Protein AF-A0A7S0VQQ5-F1 (afdb_monomer)

Nearest PDB structures (foldseek):
  8i9v-assembly1_CC  TM=1.540E-01  e=9.168E+00  Thermochaetoides thermophila DSM 1495

Structure (mmCIF, N/CA/C/O backbone):
data_AF-A0A7S0VQQ5-F1
#
_entry.id   AF-A0A7S0VQQ5-F1
#
loop_
_atom_site.group_PDB
_atom_site.id
_atom_site.type_symbol
_atom_site.label_atom_id
_atom_site.label_alt_id
_atom_site.label_comp_id
_atom_site.label_asym_id
_atom_site.label_entity_id
_atom_site.label_seq_id
_atom_site.pdbx_PDB_ins_code
_atom_site.Cartn_x
_atom_site.Cartn_y
_atom_site.Cartn_z
_atom_site.occupancy
_atom_site.B_iso_or_equiv
_atom_site.auth_seq_id
_atom_site.auth_comp_id
_atom_site.auth_asym_id
_atom_site.auth_atom_id
_atom_site.pdbx_PDB_model_num
ATOM 1 N N . GLY A 1 1 ? -37.722 24.244 -8.956 1.00 42.66 1 GLY A N 1
ATOM 2 C CA . GLY A 1 1 ? -36.891 24.612 -10.116 1.00 42.66 1 GLY A CA 1
ATOM 3 C C . GLY A 1 1 ? -36.151 23.380 -10.572 1.00 42.66 1 GLY A C 1
ATOM 4 O O . GLY A 1 1 ? -35.426 22.810 -9.771 1.00 42.66 1 GLY A O 1
ATOM 5 N N . GLY A 1 2 ? -36.428 22.913 -11.789 1.00 42.50 2 GLY A N 1
ATOM 6 C CA . GLY A 1 2 ? -35.832 21.703 -12.352 1.00 42.50 2 GLY A CA 1
ATOM 7 C C . GLY A 1 2 ? -34.390 21.930 -12.800 1.00 42.50 2 GLY A C 1
ATOM 8 O O . GLY A 1 2 ? -34.096 22.919 -13.465 1.00 42.50 2 GLY A O 1
ATOM 9 N N . GLY A 1 3 ? -33.510 20.997 -12.448 1.00 44.66 3 GLY A N 1
ATOM 10 C CA . GLY A 1 3 ? -32.131 20.935 -12.921 1.00 44.66 3 GLY A CA 1
ATOM 11 C C . GLY A 1 3 ? -31.865 19.554 -13.500 1.00 44.66 3 GLY A C 1
ATOM 12 O O . GLY A 1 3 ? -31.480 18.640 -12.782 1.00 44.66 3 GLY A O 1
ATOM 13 N N . ALA A 1 4 ? -32.126 19.398 -14.797 1.00 45.91 4 ALA A N 1
ATOM 14 C CA . ALA A 1 4 ? -31.812 18.195 -15.554 1.00 45.91 4 ALA A CA 1
ATOM 15 C C . ALA A 1 4 ? -30.303 18.145 -15.847 1.00 45.91 4 ALA A C 1
ATOM 17 O O . ALA A 1 4 ? -29.822 18.832 -16.749 1.00 45.91 4 ALA A O 1
ATOM 18 N N . SER A 1 5 ? -29.546 17.331 -15.110 1.00 54.72 5 SER A N 1
ATOM 19 C CA . SER A 1 5 ? -28.155 17.013 -15.440 1.00 54.72 5 SER A CA 1
ATOM 20 C C . SER A 1 5 ? -28.110 15.796 -16.367 1.00 54.72 5 SER A C 1
ATOM 22 O O . SER A 1 5 ? -28.333 14.650 -15.984 1.00 54.72 5 SER A O 1
ATOM 24 N N . LYS A 1 6 ? -27.852 16.083 -17.644 1.00 54.81 6 LYS A N 1
ATOM 25 C CA . LYS A 1 6 ? -27.628 15.108 -18.713 1.00 54.81 6 LYS A CA 1
ATOM 26 C C . LYS A 1 6 ? -26.303 14.378 -18.476 1.00 54.81 6 LYS A C 1
ATOM 28 O O . LYS A 1 6 ? -25.240 14.991 -18.520 1.00 54.81 6 LYS A O 1
ATOM 33 N N . SER A 1 7 ? -26.362 13.068 -18.283 1.00 54.84 7 SER A N 1
ATOM 34 C CA . SER A 1 7 ? -25.216 12.161 -18.319 1.00 54.84 7 SER A CA 1
ATOM 35 C C . SER A 1 7 ? -24.886 11.776 -19.773 1.00 54.84 7 SER A C 1
ATOM 37 O O . SER A 1 7 ? -25.778 11.355 -20.512 1.00 54.84 7 SER A O 1
ATOM 39 N N . PRO A 1 8 ? -23.626 11.890 -20.234 1.00 61.97 8 PRO A N 1
ATOM 40 C CA . PRO A 1 8 ? -23.236 11.344 -21.528 1.00 61.97 8 PRO A CA 1
ATOM 41 C C . PRO A 1 8 ? -22.865 9.859 -21.395 1.00 61.97 8 PRO A C 1
ATOM 43 O O . PRO A 1 8 ? -21.797 9.506 -20.891 1.00 61.97 8 PRO A O 1
ATOM 46 N N . LEU A 1 9 ? -23.741 8.981 -21.899 1.00 48.22 9 LEU A N 1
ATOM 47 C CA . LEU A 1 9 ? -23.413 7.588 -22.216 1.00 48.22 9 LEU A CA 1
ATOM 48 C C . LEU A 1 9 ? -22.272 7.554 -23.251 1.00 48.22 9 LEU A C 1
ATOM 50 O O . LEU A 1 9 ? -22.480 7.831 -24.435 1.00 48.22 9 LEU A O 1
ATOM 54 N N . LYS A 1 10 ? -21.066 7.161 -22.827 1.00 61.00 10 LYS A N 1
ATOM 55 C CA . LYS A 1 10 ? -19.994 6.753 -23.743 1.00 61.00 10 LYS A CA 1
ATOM 56 C C . LYS A 1 10 ? -20.343 5.386 -24.333 1.00 61.00 10 LYS A C 1
ATOM 58 O O . LYS A 1 10 ? -20.280 4.361 -23.658 1.00 61.00 10 LYS A O 1
ATOM 63 N N . LYS A 1 11 ? -20.720 5.394 -25.611 1.00 57.97 11 LYS A N 1
ATOM 64 C CA . LYS A 1 11 ? -20.918 4.208 -26.447 1.00 57.97 11 LYS A CA 1
ATOM 65 C C . LYS A 1 11 ? -19.612 3.407 -26.524 1.00 57.97 11 LYS A C 1
ATOM 67 O O . LYS A 1 11 ? -18.603 3.907 -27.016 1.00 57.97 11 LYS A O 1
ATOM 72 N N . ARG A 1 12 ? -19.653 2.160 -26.048 1.00 50.22 12 ARG A N 1
ATOM 73 C CA . ARG A 1 12 ? -18.673 1.108 -26.350 1.00 50.22 12 ARG A CA 1
ATOM 74 C C . ARG A 1 12 ? -18.723 0.827 -27.854 1.00 50.22 12 ARG A C 1
ATOM 76 O O . ARG A 1 12 ? -19.733 0.333 -28.345 1.00 50.22 12 ARG A O 1
ATOM 83 N N . ALA A 1 13 ? -17.649 1.143 -28.569 1.00 58.78 13 ALA A N 1
ATOM 84 C CA . ALA A 1 13 ? -17.416 0.633 -29.912 1.00 58.78 13 ALA A CA 1
ATOM 85 C C . ALA A 1 13 ? -16.691 -0.713 -29.786 1.00 58.78 13 ALA A C 1
ATOM 87 O O . ALA A 1 13 ? -15.514 -0.771 -29.437 1.00 58.78 13 ALA A O 1
ATOM 88 N N . THR A 1 14 ? -17.422 -1.795 -30.030 1.00 48.97 14 THR A N 1
ATOM 89 C CA . THR A 1 14 ? -16.884 -3.128 -30.294 1.00 48.97 14 THR A CA 1
ATOM 90 C C . THR A 1 14 ? -16.212 -3.103 -31.666 1.00 48.97 14 THR A C 1
ATOM 92 O O . THR A 1 14 ? -16.873 -3.098 -32.704 1.00 48.97 14 THR A O 1
ATOM 95 N N . LYS A 1 15 ? -14.877 -3.018 -31.685 1.00 53.25 15 LYS A N 1
ATOM 96 C CA . LYS A 1 15 ? -14.099 -3.123 -32.920 1.00 53.25 15 LYS A CA 1
ATOM 97 C C . LYS A 1 15 ? -13.935 -4.601 -33.264 1.00 53.25 15 LYS A C 1
ATOM 99 O O . LYS A 1 15 ? -13.208 -5.322 -32.592 1.00 53.25 15 LYS A O 1
ATOM 104 N N . LYS A 1 16 ? -14.686 -4.983 -34.297 1.00 53.59 16 LYS A N 1
ATOM 105 C CA . LYS A 1 16 ? -14.572 -6.173 -35.140 1.00 53.59 16 LYS A CA 1
ATOM 106 C C . LYS A 1 16 ? -13.153 -6.744 -35.190 1.00 53.59 16 LYS A C 1
ATOM 108 O O . LYS A 1 16 ? -12.210 -6.057 -35.581 1.00 53.59 16 LYS A O 1
ATOM 113 N N . GLU A 1 17 ? -13.080 -8.019 -34.838 1.00 52.50 17 GLU A N 1
ATOM 114 C CA . GLU A 1 17 ? -12.080 -8.961 -35.310 1.00 52.50 17 GLU A CA 1
ATOM 115 C C . GLU A 1 17 ? -12.187 -9.054 -36.837 1.00 52.50 17 GLU A C 1
ATOM 117 O O . GLU A 1 17 ? -13.167 -9.578 -37.361 1.00 52.50 17 GLU A O 1
ATOM 122 N N . ASP A 1 18 ? -11.186 -8.535 -37.543 1.00 50.31 18 ASP A N 1
ATOM 123 C CA . ASP A 1 18 ? -10.896 -8.937 -38.916 1.00 50.31 18 ASP A CA 1
ATOM 124 C C . ASP A 1 18 ? -9.605 -9.754 -38.875 1.00 50.31 18 ASP A C 1
ATOM 126 O O . ASP A 1 18 ? -8.482 -9.248 -38.828 1.00 50.31 18 ASP A O 1
ATOM 130 N N . LYS A 1 19 ? -9.826 -11.065 -38.829 1.00 51.88 19 LYS A N 1
ATOM 131 C CA . LYS A 1 19 ? -8.872 -12.135 -39.079 1.00 51.88 19 LYS A CA 1
ATOM 132 C C . LYS A 1 19 ? -8.398 -12.015 -40.532 1.00 51.88 19 LYS A C 1
ATOM 134 O O . LYS A 1 19 ? -9.032 -12.550 -41.435 1.00 51.88 19 LYS A O 1
ATOM 139 N N . LYS A 1 20 ? -7.298 -11.292 -40.762 1.00 46.59 20 LYS A N 1
ATOM 140 C CA . LYS A 1 20 ? -6.545 -11.352 -42.020 1.00 46.59 20 LYS A CA 1
ATOM 141 C C . LYS A 1 20 ? -5.333 -12.253 -41.812 1.00 46.59 20 LYS A C 1
ATOM 143 O O . LYS A 1 20 ? -4.298 -11.836 -41.304 1.00 46.59 20 LYS A O 1
ATOM 148 N N . GLU A 1 21 ? -5.522 -13.514 -42.182 1.00 52.84 21 GLU A N 1
ATOM 149 C CA . GLU A 1 21 ? -4.447 -14.426 -42.549 1.00 52.84 21 GLU A CA 1
ATOM 150 C C . GLU A 1 21 ? -3.679 -13.785 -43.714 1.00 52.84 21 GLU A C 1
ATOM 152 O O . GLU A 1 21 ? -4.209 -13.634 -44.813 1.00 52.84 21 GLU A O 1
ATOM 157 N N . GLU A 1 22 ? -2.446 -13.350 -43.466 1.00 48.41 22 GLU A N 1
ATOM 158 C CA . GLU A 1 22 ? -1.525 -12.927 -44.516 1.00 48.41 22 GLU A CA 1
ATOM 159 C C . GLU A 1 22 ? -0.187 -13.634 -44.302 1.00 48.41 22 GLU A C 1
ATOM 161 O O . GLU A 1 22 ? 0.612 -13.281 -43.442 1.00 48.41 22 GLU A O 1
ATOM 166 N N . ALA A 1 23 ? -0.043 -14.710 -45.076 1.00 44.19 23 ALA A N 1
ATOM 167 C CA . ALA A 1 23 ? 1.184 -15.196 -45.687 1.00 44.19 23 ALA A CA 1
ATOM 168 C C . ALA A 1 23 ? 2.455 -15.161 -44.822 1.00 44.19 23 ALA A C 1
ATOM 170 O O . ALA A 1 23 ? 3.212 -14.192 -44.808 1.00 44.19 23 ALA A O 1
ATOM 171 N N . ALA A 1 24 ? 2.777 -16.321 -44.249 1.00 45.84 24 ALA A N 1
ATOM 172 C CA . ALA A 1 24 ? 4.158 -16.721 -44.022 1.00 45.84 24 ALA A CA 1
ATOM 173 C C . ALA A 1 24 ? 4.881 -16.823 -45.382 1.00 45.84 24 ALA A C 1
ATOM 175 O O . ALA A 1 24 ? 4.985 -17.896 -45.974 1.00 45.84 24 ALA A O 1
ATOM 176 N N . SER A 1 25 ? 5.344 -15.688 -45.910 1.00 49.34 25 SER A N 1
ATOM 177 C CA . SER A 1 25 ? 6.369 -15.672 -46.947 1.00 49.34 25 SER A CA 1
ATOM 178 C C . SER A 1 25 ? 7.675 -16.124 -46.306 1.00 49.34 25 SER A C 1
ATOM 180 O O . SER A 1 25 ? 8.131 -15.519 -45.333 1.00 49.34 25 SER A O 1
ATOM 182 N N . ALA A 1 26 ? 8.251 -17.195 -46.843 1.00 53.53 26 ALA A N 1
ATOM 183 C CA . ALA A 1 26 ? 9.578 -17.682 -46.502 1.00 53.53 26 ALA A CA 1
ATOM 184 C C . ALA A 1 26 ? 10.583 -16.518 -46.367 1.00 53.53 26 ALA A C 1
ATOM 186 O O . ALA A 1 26 ? 10.535 -15.591 -47.183 1.00 53.53 26 ALA A O 1
ATOM 187 N N . PRO A 1 27 ? 11.489 -16.534 -45.370 1.00 53.78 27 PRO A N 1
ATOM 188 C CA . PRO A 1 27 ? 12.543 -15.539 -45.286 1.00 53.78 27 PRO A CA 1
ATOM 189 C C . PRO A 1 27 ? 13.440 -15.714 -46.511 1.00 53.78 27 PRO A C 1
ATOM 191 O O . PRO A 1 27 ? 14.255 -16.632 -46.569 1.00 53.78 27 PRO A O 1
ATOM 194 N N . ALA A 1 28 ? 13.271 -14.843 -47.508 1.00 57.88 28 ALA A N 1
ATOM 195 C CA . ALA A 1 28 ? 14.294 -14.632 -48.515 1.00 57.88 28 ALA A CA 1
ATOM 196 C C . ALA A 1 28 ? 15.603 -14.380 -47.759 1.00 57.88 28 ALA A C 1
ATOM 198 O O . ALA A 1 28 ? 15.632 -13.562 -46.833 1.00 57.88 28 ALA A O 1
ATOM 199 N N . GLU A 1 29 ? 16.648 -15.139 -48.085 1.00 59.53 29 GLU A N 1
AT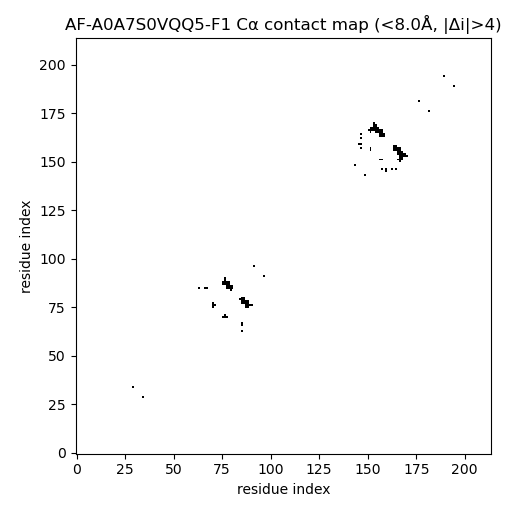OM 200 C CA . GLU A 1 29 ? 17.967 -15.015 -47.477 1.00 59.53 29 GLU A CA 1
ATOM 201 C C . GLU A 1 29 ? 18.556 -13.640 -47.817 1.00 59.53 29 GLU A C 1
ATOM 203 O O . GLU A 1 29 ? 19.334 -13.482 -48.751 1.00 59.53 29 GLU A O 1
ATOM 208 N N . LEU A 1 30 ? 18.138 -12.620 -47.065 1.00 61.91 30 LEU A N 1
ATOM 209 C CA . LEU A 1 30 ? 18.713 -11.286 -47.124 1.00 61.91 30 LEU A CA 1
ATOM 210 C C . LEU A 1 30 ? 20.200 -11.411 -46.809 1.00 61.91 30 LEU A C 1
ATOM 212 O O . LEU A 1 30 ? 20.596 -12.104 -45.855 1.00 61.91 30 LEU A O 1
ATOM 216 N N . SER A 1 31 ? 20.995 -10.732 -47.630 1.00 76.06 31 SER A N 1
ATOM 217 C CA . SER A 1 31 ? 22.446 -10.692 -47.527 1.00 76.06 31 SER A CA 1
ATOM 218 C C . SER A 1 31 ? 22.857 -10.353 -46.084 1.00 76.06 31 SER A C 1
ATOM 220 O O . SER A 1 31 ? 22.187 -9.549 -45.421 1.00 76.06 31 SER A O 1
ATOM 222 N N . PRO A 1 32 ? 23.945 -10.940 -45.547 1.00 82.44 32 PRO A N 1
ATOM 223 C CA . PRO A 1 32 ? 24.424 -10.626 -44.199 1.00 82.44 32 PRO A CA 1
ATOM 224 C C . PRO A 1 32 ? 24.634 -9.116 -43.971 1.00 82.44 32 PRO A C 1
ATOM 226 O O . PRO A 1 32 ? 24.451 -8.633 -42.853 1.00 82.44 32 PRO A O 1
ATOM 229 N N . GLU A 1 33 ? 24.918 -8.348 -45.026 1.00 80.75 33 GLU A N 1
ATOM 230 C CA . GLU A 1 33 ? 25.039 -6.887 -44.961 1.00 80.75 33 GLU A CA 1
ATOM 231 C C . GLU A 1 33 ? 23.692 -6.173 -44.752 1.00 80.75 33 GLU A C 1
ATOM 233 O O . GLU A 1 33 ? 23.605 -5.184 -44.018 1.00 80.75 33 GLU A O 1
ATOM 238 N N . GLU A 1 34 ? 22.613 -6.687 -45.341 1.00 84.38 34 GLU A N 1
ATOM 239 C CA . GLU A 1 34 ? 21.260 -6.145 -45.177 1.00 84.38 34 GLU A CA 1
ATOM 240 C C . GLU A 1 34 ? 20.714 -6.439 -43.778 1.00 84.38 34 GLU A C 1
ATOM 242 O O . GLU A 1 34 ? 20.081 -5.576 -43.168 1.00 84.38 34 GLU A O 1
ATOM 247 N N . LYS A 1 35 ? 21.042 -7.612 -43.217 1.00 84.06 35 LYS A N 1
ATOM 248 C CA . LYS A 1 35 ? 20.724 -7.970 -41.824 1.00 84.06 35 LYS A CA 1
ATOM 249 C C . LYS A 1 35 ? 21.403 -7.028 -40.825 1.00 84.06 35 LYS A C 1
ATOM 251 O O . LYS A 1 35 ? 20.772 -6.597 -39.860 1.00 84.06 35 LYS A O 1
ATOM 256 N N . LEU A 1 36 ? 22.657 -6.650 -41.080 1.00 86.31 36 LEU A N 1
ATOM 257 C CA . LEU A 1 36 ? 23.396 -5.685 -40.257 1.00 86.31 36 LEU A CA 1
ATOM 258 C C . LEU A 1 36 ? 22.781 -4.280 -40.319 1.00 86.31 36 LEU A C 1
ATOM 260 O O . LEU A 1 36 ? 22.595 -3.638 -39.284 1.00 86.31 36 LEU A O 1
ATOM 264 N N . ARG A 1 37 ? 22.398 -3.815 -41.514 1.00 87.62 37 ARG A N 1
ATOM 265 C CA . ARG A 1 37 ? 21.713 -2.522 -41.677 1.00 87.62 37 ARG A CA 1
ATOM 266 C C . ARG A 1 37 ? 20.327 -2.513 -41.032 1.00 87.62 37 ARG A C 1
ATOM 268 O O . ARG A 1 37 ? 19.968 -1.525 -40.394 1.00 87.62 37 ARG A O 1
ATOM 275 N N . ALA A 1 38 ? 19.573 -3.605 -41.147 1.00 87.44 38 ALA A N 1
ATOM 276 C CA . ALA A 1 38 ? 18.273 -3.750 -40.500 1.00 87.44 38 ALA A CA 1
ATOM 277 C C . ALA A 1 38 ? 18.390 -3.726 -38.967 1.00 87.4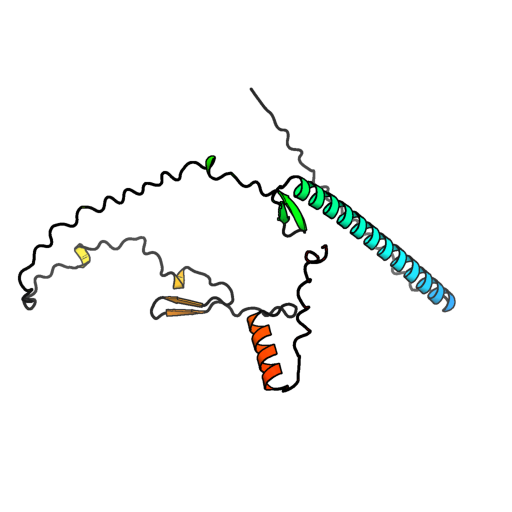4 38 ALA A C 1
ATOM 279 O O . ALA A 1 38 ? 17.603 -3.045 -38.314 1.00 87.44 38 ALA A O 1
ATOM 280 N N . LEU A 1 39 ? 19.406 -4.383 -38.393 1.00 87.44 39 LEU A N 1
ATOM 281 C CA . LEU A 1 39 ? 19.672 -4.348 -36.950 1.00 87.44 39 LEU A CA 1
ATOM 282 C C . LEU A 1 39 ? 20.043 -2.950 -36.448 1.00 87.44 39 LEU A C 1
ATOM 284 O O . LEU A 1 39 ? 19.546 -2.521 -35.407 1.00 87.44 39 LEU A O 1
ATOM 288 N N . LEU A 1 40 ? 20.892 -2.226 -37.181 1.00 89.25 40 LEU A N 1
ATOM 289 C CA . LEU A 1 40 ? 21.260 -0.856 -36.816 1.00 89.25 40 LEU A CA 1
ATOM 290 C C . LEU A 1 40 ? 20.052 0.083 -36.861 1.00 89.25 40 LEU A C 1
ATOM 292 O O . LEU A 1 40 ? 19.857 0.871 -35.937 1.00 89.25 40 LEU A O 1
ATOM 296 N N . LYS A 1 41 ? 19.210 -0.042 -37.891 1.00 93.69 41 LYS A N 1
ATOM 297 C CA . LYS A 1 41 ? 17.984 0.751 -38.010 1.00 93.69 41 LYS A CA 1
ATOM 298 C C . LYS A 1 41 ? 16.977 0.416 -36.906 1.00 93.69 41 LYS A C 1
ATO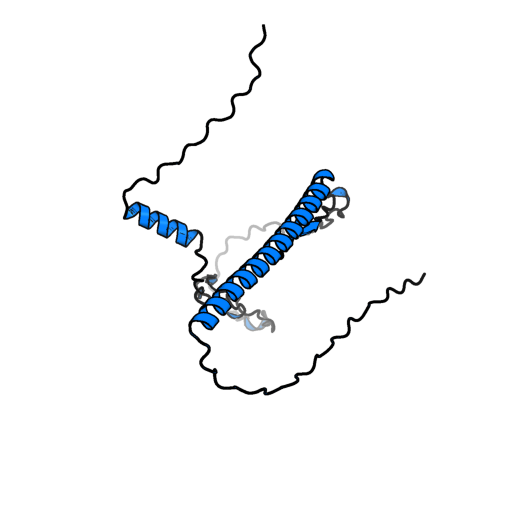M 300 O O . LYS A 1 41 ? 16.449 1.325 -36.280 1.00 93.69 41 LYS A O 1
ATOM 305 N N . ALA A 1 42 ? 16.784 -0.868 -36.602 1.00 93.12 42 ALA A N 1
ATOM 306 C CA . ALA A 1 42 ? 15.908 -1.302 -35.516 1.00 93.12 42 ALA A CA 1
ATOM 307 C C . ALA A 1 42 ? 16.367 -0.764 -34.150 1.00 93.12 42 ALA A C 1
ATOM 309 O O . ALA A 1 42 ? 15.540 -0.291 -33.375 1.00 93.12 42 ALA A O 1
ATOM 31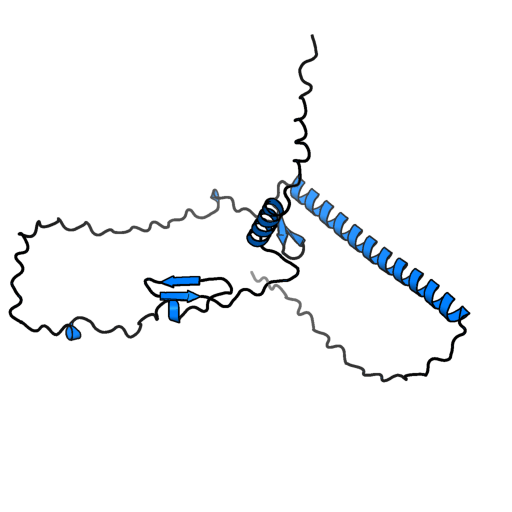0 N N . LYS A 1 43 ? 17.681 -0.757 -33.876 1.00 95.31 43 LYS A N 1
ATOM 311 C CA . LYS A 1 43 ? 18.223 -0.155 -32.648 1.00 95.31 43 LYS A CA 1
ATOM 312 C C . LYS A 1 43 ? 17.982 1.351 -32.569 1.00 95.31 43 LYS A C 1
ATOM 314 O O . LYS A 1 43 ? 17.614 1.843 -31.507 1.00 95.31 43 LYS A O 1
ATOM 319 N N . GLN A 1 44 ? 18.163 2.074 -33.675 1.00 95.88 44 GLN A N 1
ATOM 320 C CA . GLN A 1 44 ? 17.893 3.515 -33.721 1.00 95.88 44 GLN A CA 1
ATOM 321 C C . GLN A 1 44 ? 16.406 3.828 -33.514 1.00 95.88 44 GLN A C 1
ATOM 323 O O . GLN A 1 44 ? 16.069 4.745 -32.764 1.00 95.88 44 GLN A O 1
ATOM 328 N N . ASP A 1 45 ? 15.514 3.052 -34.131 1.00 93.81 45 ASP A N 1
ATOM 329 C CA . ASP A 1 45 ? 14.067 3.224 -33.983 1.00 93.81 45 ASP A CA 1
ATOM 330 C C . ASP A 1 45 ? 13.599 2.892 -32.553 1.00 93.81 45 ASP A C 1
ATOM 332 O O . ASP A 1 45 ? 12.759 3.602 -31.990 1.00 93.81 45 ASP A O 1
ATOM 336 N N . GLU A 1 46 ? 14.177 1.863 -31.924 1.00 92.19 46 GLU A N 1
ATOM 337 C CA . GLU A 1 46 ? 13.902 1.516 -30.528 1.00 92.19 46 GLU A CA 1
ATOM 338 C C . GLU A 1 46 ? 14.372 2.615 -29.565 1.00 92.19 46 GLU A C 1
ATOM 340 O O . GLU A 1 46 ? 13.613 3.037 -28.688 1.00 92.19 46 GLU A O 1
ATOM 345 N N . GLU A 1 47 ? 15.584 3.140 -29.750 1.00 93.69 47 GLU A N 1
ATOM 346 C CA . GLU A 1 47 ? 16.108 4.240 -28.938 1.00 93.69 47 GLU A CA 1
ATOM 347 C C . GLU A 1 47 ? 15.256 5.507 -29.099 1.00 93.69 47 GLU A C 1
ATOM 349 O O . GLU A 1 47 ? 14.888 6.150 -28.110 1.00 93.69 47 GLU A O 1
ATOM 354 N N . ALA A 1 48 ? 14.842 5.828 -30.329 1.00 94.00 48 ALA A N 1
ATOM 355 C CA . ALA A 1 48 ? 13.938 6.940 -30.598 1.00 94.00 48 ALA A CA 1
ATOM 356 C C . ALA A 1 48 ? 12.568 6.750 -29.919 1.00 94.00 48 ALA A C 1
ATOM 358 O O . ALA A 1 48 ? 12.000 7.712 -29.389 1.00 94.00 48 ALA A O 1
ATOM 359 N N . ALA A 1 49 ? 12.039 5.524 -29.882 1.00 92.94 49 ALA A N 1
ATOM 360 C CA . ALA A 1 49 ? 10.795 5.209 -29.183 1.00 92.94 49 ALA A CA 1
ATOM 361 C C . ALA A 1 49 ? 10.941 5.328 -27.655 1.00 92.94 49 ALA A C 1
ATOM 363 O O . ALA A 1 49 ? 10.071 5.904 -26.994 1.00 92.94 49 ALA A O 1
ATOM 364 N N . GLN A 1 50 ? 12.049 4.852 -27.082 1.00 93.06 50 GLN A N 1
ATOM 365 C CA . GLN A 1 50 ? 12.337 5.008 -25.653 1.00 93.06 50 GLN A CA 1
ATOM 366 C C . GLN A 1 50 ? 12.516 6.483 -25.270 1.00 93.06 50 GLN A C 1
ATOM 368 O O . GLN A 1 50 ? 11.992 6.927 -24.245 1.00 93.06 50 GLN A O 1
ATOM 373 N N . ALA A 1 51 ? 13.188 7.273 -26.110 1.00 94.81 51 ALA A N 1
ATOM 374 C CA . ALA A 1 51 ? 13.356 8.707 -25.899 1.00 94.81 51 ALA A CA 1
ATOM 375 C C . ALA A 1 51 ? 12.012 9.456 -25.892 1.00 94.81 51 ALA A C 1
ATOM 377 O O . ALA A 1 51 ? 11.829 10.372 -25.087 1.00 94.81 51 ALA A O 1
ATOM 378 N N . ARG A 1 52 ? 11.046 9.057 -26.735 1.00 92.44 52 ARG A N 1
ATOM 379 C CA . ARG A 1 52 ? 9.681 9.619 -26.718 1.00 92.44 52 ARG A CA 1
ATOM 380 C C . ARG A 1 52 ? 8.961 9.314 -25.405 1.00 92.44 52 ARG A C 1
ATOM 382 O O . ARG A 1 52 ? 8.501 10.248 -24.755 1.00 92.44 52 ARG A O 1
ATOM 389 N N . LYS A 1 53 ? 8.985 8.055 -24.951 1.00 95.00 53 LYS A N 1
ATOM 390 C CA . LYS A 1 53 ? 8.385 7.652 -23.665 1.00 95.00 53 LYS A CA 1
ATOM 391 C C . LYS A 1 53 ? 8.982 8.410 -22.475 1.00 95.00 53 LYS A C 1
ATOM 393 O O . LYS A 1 53 ? 8.256 8.850 -21.591 1.00 95.00 53 LYS A O 1
ATOM 398 N N . ARG A 1 54 ? 10.306 8.615 -22.459 1.00 94.56 54 ARG A N 1
ATOM 399 C CA . ARG A 1 54 ? 10.977 9.389 -21.396 1.00 94.56 54 ARG A CA 1
ATOM 400 C C . ARG A 1 54 ? 10.547 10.854 -21.386 1.00 94.56 54 ARG A C 1
ATOM 402 O O . ARG A 1 54 ? 10.323 11.405 -20.314 1.00 94.56 54 ARG A O 1
ATOM 409 N N . LYS A 1 55 ? 10.414 11.480 -22.559 1.00 95.31 55 LYS A N 1
ATOM 410 C CA . LYS A 1 55 ? 9.943 12.871 -22.669 1.00 95.31 55 LYS A CA 1
ATOM 411 C C . LYS A 1 55 ? 8.491 13.022 -22.218 1.00 95.31 55 LYS A C 1
ATOM 413 O O . LYS A 1 55 ? 8.175 13.998 -21.545 1.00 95.31 55 LYS A O 1
ATOM 418 N N . GLU A 1 56 ? 7.630 12.064 -22.553 1.00 93.06 56 GLU A N 1
ATOM 419 C CA . GLU A 1 56 ? 6.238 12.031 -22.086 1.00 93.06 56 GLU A CA 1
ATOM 420 C C . GLU A 1 56 ? 6.175 11.930 -20.558 1.00 93.06 56 GLU A C 1
ATOM 422 O O . GLU A 1 56 ? 5.566 12.789 -19.921 1.00 93.06 56 GLU A O 1
ATOM 427 N N . TYR A 1 57 ? 6.915 10.984 -19.969 1.00 92.38 57 TYR A N 1
ATOM 428 C CA . TYR A 1 57 ? 7.002 10.820 -18.516 1.00 92.38 57 TYR A CA 1
ATOM 429 C C . TYR A 1 57 ? 7.529 12.081 -17.815 1.00 92.38 57 TYR A C 1
ATOM 431 O O . TYR A 1 57 ? 6.940 12.556 -16.849 1.00 92.38 57 TYR A O 1
ATOM 439 N N . GLN A 1 58 ? 8.603 12.688 -18.331 1.00 94.06 58 GLN A N 1
ATOM 440 C CA . GLN A 1 58 ? 9.116 13.954 -17.795 1.00 94.06 58 GLN A CA 1
ATOM 441 C C . GLN A 1 58 ? 8.070 15.075 -17.874 1.00 94.06 58 GLN A C 1
ATOM 443 O O . GLN A 1 58 ? 7.926 15.854 -16.933 1.00 94.06 58 GLN A O 1
ATOM 448 N N . GLY A 1 59 ? 7.309 15.148 -18.968 1.00 93.38 59 GLY A N 1
ATOM 449 C CA . GLY A 1 59 ? 6.226 16.117 -19.121 1.00 93.38 59 GLY A CA 1
ATOM 450 C C . GLY A 1 59 ? 5.099 15.923 -18.103 1.00 93.38 59 GLY A C 1
ATOM 451 O O . GLY A 1 59 ? 4.564 16.906 -17.588 1.00 93.38 59 GLY A O 1
ATOM 452 N N . GLU A 1 60 ? 4.747 14.679 -17.790 1.00 90.06 60 GLU A N 1
ATOM 453 C CA . GLU A 1 60 ? 3.755 14.340 -16.763 1.00 90.06 60 GLU A CA 1
ATOM 454 C C . GLU A 1 60 ? 4.249 14.683 -15.357 1.00 90.06 60 GLU A C 1
ATOM 456 O O . GLU A 1 60 ? 3.530 15.347 -14.608 1.00 90.06 60 GLU A O 1
ATOM 461 N N . VAL A 1 61 ? 5.501 14.349 -15.034 1.00 91.25 61 VAL A N 1
ATOM 462 C CA . VAL A 1 61 ? 6.126 14.688 -13.746 1.00 91.25 61 VAL A CA 1
ATOM 463 C C . VAL A 1 61 ? 6.140 16.200 -13.521 1.00 91.25 61 VAL A C 1
ATOM 465 O O . VAL A 1 61 ? 5.744 16.666 -12.456 1.00 91.25 61 VAL A O 1
ATOM 468 N N . VAL A 1 62 ? 6.499 16.993 -14.535 1.00 95.50 62 VAL A N 1
ATOM 469 C CA . VAL A 1 62 ? 6.500 18.462 -14.427 1.00 95.50 62 VAL A CA 1
ATOM 470 C C . VAL A 1 62 ? 5.086 19.020 -14.218 1.00 95.50 62 VAL A C 1
ATOM 472 O O . VAL A 1 62 ? 4.908 19.997 -13.488 1.00 95.50 62 VAL A O 1
ATOM 475 N N . LYS A 1 63 ? 4.059 18.431 -14.845 1.00 92.06 63 LYS A N 1
ATOM 476 C CA . LYS A 1 63 ? 2.657 18.831 -14.615 1.00 92.06 63 LYS A CA 1
ATOM 477 C C . LYS A 1 63 ? 2.220 18.509 -13.186 1.00 92.06 63 LYS A C 1
ATOM 479 O O . LYS A 1 63 ? 1.630 19.370 -12.536 1.00 92.06 63 LYS A O 1
ATOM 484 N N . MET A 1 64 ? 2.546 17.312 -12.705 1.00 89.94 64 MET A N 1
ATOM 485 C CA . MET A 1 64 ? 2.298 16.882 -11.329 1.00 89.94 64 MET A CA 1
ATOM 486 C C . MET A 1 64 ? 2.967 17.814 -10.321 1.00 89.94 64 MET A C 1
ATOM 488 O O . MET A 1 64 ? 2.310 18.323 -9.420 1.00 89.94 64 MET A O 1
ATOM 492 N N . GLU A 1 65 ? 4.249 18.117 -10.513 1.00 93.19 65 GLU A N 1
ATOM 493 C CA . GLU A 1 65 ? 5.005 18.982 -9.611 1.00 93.19 65 GLU A CA 1
ATOM 494 C C . GLU A 1 65 ? 4.423 20.404 -9.557 1.00 93.19 65 GLU A C 1
ATOM 496 O O . GLU A 1 65 ? 4.315 20.999 -8.485 1.00 93.19 65 GLU A O 1
ATOM 501 N N . LYS A 1 66 ? 3.981 20.947 -10.700 1.00 94.94 66 LYS A N 1
ATOM 502 C CA . LYS A 1 66 ? 3.279 22.241 -10.744 1.00 94.94 66 LYS A CA 1
ATOM 503 C C . LYS A 1 66 ? 1.974 22.212 -9.953 1.00 94.94 66 LYS A C 1
ATOM 505 O O . LYS A 1 66 ? 1.683 23.174 -9.246 1.00 94.94 66 LYS A O 1
ATOM 510 N N . LEU A 1 67 ? 1.211 21.126 -10.055 1.00 92.06 67 LEU A N 1
ATOM 511 C CA . LEU A 1 67 ? -0.046 20.966 -9.330 1.00 92.06 67 LEU A CA 1
ATOM 512 C C . LEU A 1 67 ? 0.204 20.837 -7.821 1.00 92.06 67 LEU A C 1
ATOM 514 O O . LEU A 1 67 ? -0.444 21.532 -7.044 1.00 92.06 67 LEU A O 1
ATOM 518 N N . ILE A 1 68 ? 1.206 20.055 -7.411 1.00 92.50 68 ILE A N 1
ATOM 519 C CA . ILE A 1 68 ? 1.644 19.940 -6.011 1.00 92.50 68 ILE A CA 1
ATOM 520 C C . ILE A 1 68 ? 2.043 21.311 -5.456 1.00 92.50 68 ILE A C 1
ATOM 522 O O . ILE A 1 68 ? 1.554 21.711 -4.403 1.00 92.50 68 ILE A O 1
ATOM 526 N N . LYS A 1 69 ? 2.868 22.079 -6.182 1.00 95.38 69 LYS A N 1
ATOM 527 C CA . LYS A 1 69 ? 3.259 23.443 -5.779 1.00 95.38 69 LYS A CA 1
ATOM 528 C C . LYS A 1 69 ? 2.048 24.372 -5.655 1.00 95.38 69 LYS A C 1
ATOM 530 O O . LYS A 1 69 ? 1.959 25.154 -4.706 1.00 95.38 69 LYS A O 1
ATOM 535 N N . GLN A 1 70 ? 1.093 24.282 -6.581 1.00 93.19 70 GLN A N 1
ATOM 536 C CA . GLN A 1 70 ? -0.138 25.072 -6.529 1.00 93.19 70 GLN A CA 1
ATOM 537 C C . GLN A 1 70 ? -1.019 24.716 -5.321 1.00 93.19 70 GLN A C 1
ATOM 539 O O . GLN A 1 70 ? -1.594 25.619 -4.719 1.00 93.19 70 GLN A O 1
ATOM 544 N N . MET A 1 71 ? -1.121 23.441 -4.945 1.00 91.38 71 MET A N 1
ATOM 545 C CA . MET A 1 71 ? -1.877 23.027 -3.755 1.00 91.38 71 MET A CA 1
ATOM 546 C C . MET A 1 71 ? -1.151 23.409 -2.459 1.00 91.38 71 MET A C 1
ATOM 548 O O . MET A 1 71 ? -1.763 23.984 -1.560 1.00 91.38 71 MET A O 1
ATOM 552 N N . ALA A 1 72 ? 0.166 23.190 -2.399 1.00 92.25 72 ALA A N 1
ATOM 553 C CA . ALA A 1 72 ? 0.998 23.535 -1.247 1.00 92.25 72 ALA A CA 1
ATOM 554 C C . ALA A 1 72 ? 0.973 25.045 -0.949 1.00 92.25 72 ALA A C 1
ATOM 556 O O . ALA A 1 72 ? 0.764 25.444 0.189 1.00 92.25 72 ALA A O 1
ATOM 557 N N . SER A 1 73 ? 1.087 25.898 -1.976 1.00 95.06 73 SER A N 1
ATOM 558 C CA . SER A 1 73 ? 0.983 27.364 -1.819 1.00 95.06 73 SER A CA 1
ATOM 559 C C . SER A 1 73 ? -0.377 27.852 -1.310 1.00 95.06 73 SER A C 1
ATOM 561 O O . SER A 1 73 ? -0.472 28.956 -0.779 1.00 95.06 73 SER A O 1
ATOM 563 N N . ARG A 1 74 ? -1.435 27.047 -1.456 1.00 93.25 74 ARG A N 1
ATOM 564 C CA . ARG A 1 74 ? -2.773 27.353 -0.935 1.00 93.25 74 ARG A CA 1
ATOM 565 C C . ARG A 1 74 ? -3.002 26.804 0.473 1.00 93.25 74 ARG A C 1
ATOM 567 O O . ARG A 1 74 ? -4.122 26.924 0.963 1.00 93.25 74 ARG A O 1
ATOM 574 N N . ASN A 1 75 ? -1.986 26.198 1.097 1.00 91.06 75 ASN A N 1
ATOM 575 C CA . ASN A 1 75 ? -2.103 25.447 2.351 1.00 91.06 75 ASN A CA 1
ATOM 576 C C . ASN A 1 75 ? -3.260 24.434 2.308 1.00 91.06 75 ASN A C 1
ATOM 578 O O . ASN A 1 75 ? -3.974 24.239 3.288 1.00 91.06 75 ASN A O 1
ATOM 582 N N . GLN A 1 76 ? -3.492 23.840 1.134 1.00 91.06 76 GLN A N 1
ATOM 583 C CA . GLN A 1 76 ? -4.501 22.808 0.962 1.00 91.06 76 GLN A CA 1
ATOM 584 C C . GLN A 1 76 ? -3.875 21.450 1.240 1.00 91.06 76 GLN A C 1
ATOM 586 O O . GLN A 1 76 ? -2.851 21.105 0.651 1.00 91.06 76 GLN A O 1
ATOM 591 N N . ASN A 1 77 ? -4.519 20.666 2.100 1.00 91.75 77 ASN A N 1
ATOM 592 C CA . ASN A 1 77 ? -4.081 19.309 2.386 1.00 91.75 77 ASN A CA 1
ATOM 593 C C . ASN A 1 77 ? -4.423 18.424 1.185 1.00 91.75 77 ASN A C 1
ATOM 595 O O . ASN A 1 77 ? -5.568 18.355 0.735 1.00 91.75 77 ASN A O 1
ATOM 599 N N . PHE A 1 78 ? -3.410 17.777 0.621 1.00 94.31 78 PHE A N 1
ATOM 600 C CA . PHE A 1 78 ? -3.548 16.889 -0.527 1.00 94.31 78 PHE A CA 1
ATOM 601 C C . PHE A 1 78 ? -2.892 15.544 -0.221 1.00 94.31 78 PHE A C 1
ATOM 603 O O . PHE A 1 78 ? -2.010 15.439 0.628 1.00 94.31 78 PHE A O 1
ATOM 610 N N . THR A 1 79 ? -3.335 14.510 -0.924 1.00 94.94 79 THR A N 1
ATOM 611 C CA . THR A 1 79 ? -2.790 13.153 -0.848 1.00 94.94 79 THR A CA 1
ATOM 612 C C . THR A 1 79 ? -2.686 12.554 -2.250 1.00 94.94 79 THR A C 1
ATOM 614 O O . THR A 1 79 ? -3.149 13.159 -3.219 1.00 94.94 79 THR A O 1
ATOM 617 N N . PHE A 1 80 ? -2.078 11.379 -2.370 1.00 95.19 80 PHE A N 1
ATOM 618 C CA . PHE A 1 80 ? -1.973 10.645 -3.628 1.00 95.19 80 PHE A CA 1
ATOM 619 C C . PHE A 1 80 ? -2.907 9.431 -3.613 1.00 95.19 80 PHE A C 1
ATOM 621 O O . PHE A 1 80 ? -2.940 8.684 -2.636 1.00 95.19 80 PHE A O 1
ATOM 628 N N . ASP A 1 81 ? -3.661 9.232 -4.695 1.00 94.88 81 ASP A N 1
ATOM 629 C CA . ASP A 1 81 ? -4.414 7.991 -4.921 1.00 94.88 81 ASP A CA 1
ATOM 630 C C . ASP A 1 81 ? -3.452 6.824 -5.234 1.00 94.8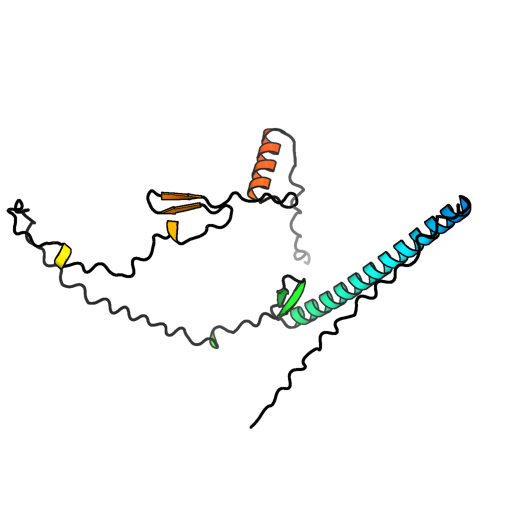8 81 ASP A C 1
ATOM 632 O O . ASP A 1 81 ? -2.283 7.031 -5.562 1.00 94.88 81 ASP A O 1
ATOM 636 N N . ALA A 1 82 ? -3.944 5.584 -5.225 1.00 94.38 82 ALA A N 1
ATOM 637 C CA . ALA A 1 82 ? -3.201 4.382 -5.615 1.00 94.38 82 ALA A CA 1
ATOM 638 C C . ALA A 1 82 ? -2.600 4.462 -7.034 1.00 94.38 82 ALA A C 1
ATOM 640 O O . ALA A 1 82 ? -1.674 3.723 -7.366 1.00 94.38 82 ALA A O 1
ATOM 641 N N . LYS A 1 83 ? -3.127 5.359 -7.876 1.00 90.81 83 LYS A N 1
ATOM 642 C CA . LYS A 1 83 ? -2.639 5.645 -9.233 1.00 90.81 83 LYS A CA 1
ATOM 643 C C . LYS A 1 83 ? -1.557 6.727 -9.292 1.00 90.81 83 LYS A C 1
ATOM 645 O O . LYS A 1 83 ? -1.016 6.966 -10.365 1.00 90.81 83 LYS A O 1
ATOM 650 N N . GLY A 1 84 ? -1.248 7.379 -8.172 1.00 85.44 84 GLY A N 1
ATOM 651 C CA . GLY A 1 84 ? -0.313 8.504 -8.101 1.00 85.44 84 GLY A CA 1
ATOM 652 C C . GLY A 1 84 ? -0.919 9.860 -8.476 1.00 85.44 84 GLY A C 1
ATOM 653 O O . GLY A 1 84 ? -0.183 10.837 -8.563 1.00 85.44 84 GLY A O 1
ATOM 654 N N . ASP A 1 85 ? -2.237 9.945 -8.675 1.00 90.44 85 ASP A N 1
ATOM 655 C CA . ASP A 1 85 ? -2.931 11.209 -8.938 1.00 90.44 85 ASP A CA 1
ATOM 656 C C . ASP A 1 85 ? -3.102 12.023 -7.644 1.00 90.44 85 ASP A C 1
ATOM 658 O O . ASP A 1 85 ? -3.393 11.467 -6.583 1.00 90.44 85 ASP A O 1
ATOM 662 N N . VAL A 1 86 ? -2.957 13.350 -7.731 1.00 90.12 86 VAL A N 1
ATOM 663 C CA . VAL A 1 86 ? -3.132 14.259 -6.585 1.00 90.12 86 VAL A CA 1
ATOM 664 C C . VAL A 1 86 ? -4.620 14.454 -6.289 1.00 90.12 86 VAL A C 1
ATOM 666 O O . VAL A 1 86 ? -5.367 14.975 -7.120 1.00 90.12 86 VAL A O 1
ATOM 669 N N . VAL A 1 87 ? -5.040 14.095 -5.078 1.00 92.75 87 VAL A N 1
ATOM 670 C CA . VAL A 1 87 ? -6.413 14.230 -4.582 1.00 92.75 87 VAL A CA 1
ATOM 671 C C . VAL A 1 87 ? -6.449 15.222 -3.421 1.00 92.75 87 VAL A C 1
ATOM 673 O O . VAL A 1 87 ? -5.624 15.170 -2.511 1.00 92.75 87 VAL A O 1
ATOM 676 N N . LEU A 1 88 ? -7.416 16.140 -3.449 1.00 92.81 88 LEU A N 1
ATOM 677 C CA . LEU A 1 88 ? -7.624 17.133 -2.394 1.00 92.81 88 LEU A CA 1
ATOM 678 C C . LEU A 1 88 ? -8.348 16.500 -1.197 1.00 92.81 88 LEU A C 1
ATOM 680 O O . LEU A 1 88 ? -9.426 15.927 -1.361 1.00 92.81 88 LEU A O 1
ATOM 684 N N . VAL A 1 89 ? -7.791 16.661 0.004 1.00 91.56 89 VAL A N 1
ATOM 685 C CA . VAL A 1 89 ? -8.426 16.245 1.257 1.00 91.56 89 VAL A CA 1
ATOM 686 C C . VAL A 1 89 ? -9.081 17.472 1.884 1.00 91.56 89 VAL A C 1
ATOM 688 O O . VAL A 1 89 ? -8.420 18.327 2.468 1.00 91.56 89 VAL A O 1
ATOM 691 N N . ASN A 1 90 ? -10.404 17.575 1.745 1.00 88.31 90 ASN A N 1
ATOM 692 C CA . ASN A 1 90 ? -11.172 18.604 2.437 1.00 88.31 90 ASN A CA 1
ATOM 693 C C . ASN A 1 90 ? -11.333 18.211 3.906 1.00 88.31 90 ASN A C 1
ATOM 695 O O . ASN A 1 90 ? -12.217 17.426 4.251 1.00 88.31 90 ASN A O 1
ATOM 699 N N . GLU A 1 91 ? -10.502 18.782 4.769 1.00 84.69 91 GLU A N 1
ATOM 700 C CA . GLU A 1 91 ? -10.725 18.709 6.207 1.00 84.69 91 GLU A CA 1
ATOM 701 C C . GLU A 1 91 ? -11.978 19.507 6.556 1.00 84.69 91 GLU A C 1
ATOM 703 O O . GLU A 1 91 ? -12.065 20.720 6.346 1.00 84.69 91 GLU A O 1
ATOM 708 N N . LEU A 1 92 ? -12.995 18.807 7.053 1.00 81.50 92 LEU A N 1
ATOM 709 C CA . LEU A 1 92 ? -14.151 19.466 7.631 1.00 81.50 92 LEU A CA 1
ATOM 710 C C . LEU A 1 92 ? -13.715 20.019 8.991 1.00 81.50 92 LEU A C 1
ATOM 712 O O . LEU A 1 92 ? -13.311 19.230 9.847 1.00 81.50 92 LEU A O 1
ATOM 716 N N . PRO A 1 93 ? -13.774 21.345 9.211 1.00 83.94 93 PRO A N 1
ATOM 717 C CA . PRO A 1 93 ? -13.443 21.903 10.512 1.00 83.94 93 PRO A CA 1
ATOM 718 C C . PRO A 1 93 ? -14.384 21.290 11.550 1.00 83.94 93 PRO A C 1
ATOM 720 O O . PRO A 1 93 ? -15.594 21.215 11.313 1.00 83.94 93 PRO A O 1
ATOM 723 N N . GLY A 1 94 ? -13.830 20.856 12.686 1.00 81.44 94 GLY A N 1
ATOM 724 C CA . GLY A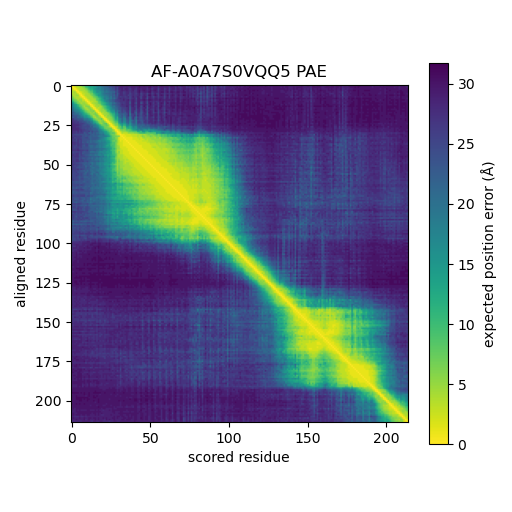 1 94 ? -14.586 20.190 13.751 1.00 81.44 94 GLY A CA 1
ATOM 725 C C . GLY A 1 94 ? -15.813 20.985 14.211 1.00 81.44 94 GLY A C 1
ATOM 726 O O . GLY A 1 94 ? -16.829 20.390 14.548 1.00 81.44 94 GLY A O 1
ATOM 727 N N . ASP A 1 95 ? -15.767 22.314 14.098 1.00 84.50 95 ASP A N 1
ATOM 728 C CA . ASP A 1 95 ? -16.863 23.227 14.446 1.00 84.50 95 ASP A CA 1
ATOM 729 C C . ASP A 1 95 ? -18.088 23.128 13.521 1.00 84.50 95 ASP A C 1
ATOM 731 O O . ASP A 1 95 ? -19.190 23.520 13.899 1.00 84.50 95 ASP A O 1
ATOM 735 N N . LYS A 1 96 ? -17.912 22.635 12.285 1.00 84.00 96 LYS A N 1
ATOM 736 C CA . LYS A 1 96 ? -19.009 22.406 11.326 1.00 84.00 96 LYS A CA 1
ATOM 737 C C . LYS A 1 96 ? -19.550 20.985 11.381 1.00 84.00 96 LYS A C 1
ATOM 739 O O . LYS A 1 96 ? -20.552 20.697 10.724 1.00 84.00 96 LYS A O 1
ATOM 744 N N . LEU A 1 97 ? -18.886 20.093 12.112 1.00 81.00 97 LEU A N 1
ATOM 745 C CA . LEU A 1 97 ? -19.436 18.777 12.366 1.00 81.00 97 LEU A CA 1
ATOM 746 C C . LEU A 1 97 ? -20.537 18.936 13.420 1.00 81.00 97 LEU A C 1
ATOM 748 O O . LEU A 1 97 ? -20.333 19.639 14.412 1.00 81.00 97 LEU A O 1
ATOM 752 N N . PRO A 1 98 ? -21.722 18.332 13.219 1.00 84.12 98 PRO A N 1
ATOM 753 C CA . PRO A 1 98 ? -22.729 18.314 14.266 1.00 84.12 98 PRO A CA 1
ATOM 754 C C . PRO A 1 98 ? -22.083 17.709 15.509 1.00 84.12 98 PRO A C 1
ATOM 756 O O . PRO A 1 98 ? -21.472 16.639 15.429 1.00 84.12 98 PRO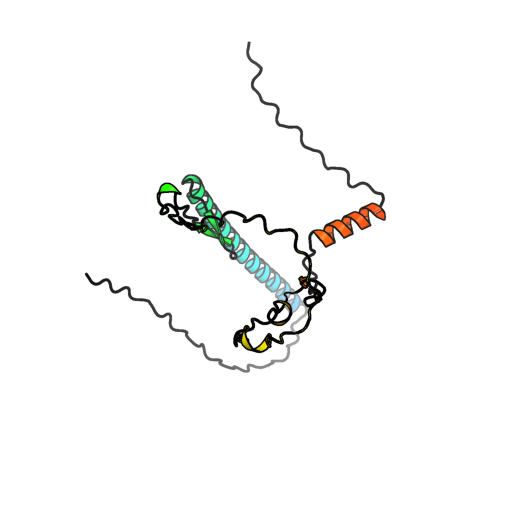 A O 1
ATOM 759 N N . THR A 1 99 ? -22.179 18.407 16.643 1.00 80.12 99 THR A N 1
ATOM 760 C CA . THR A 1 99 ? -21.683 17.872 17.909 1.00 80.12 99 THR A CA 1
ATOM 761 C C . THR A 1 99 ? -22.292 16.485 18.083 1.00 80.12 99 THR A C 1
ATOM 763 O O . THR A 1 99 ? -23.508 16.340 17.895 1.00 80.12 99 THR A O 1
ATOM 766 N N . PRO A 1 100 ? -21.482 15.444 18.357 1.00 74.12 100 PRO A N 1
ATOM 767 C CA . PRO A 1 100 ? -21.999 14.101 18.529 1.00 74.12 100 PRO A CA 1
ATOM 768 C C . PRO A 1 100 ? -22.903 14.115 19.759 1.00 74.12 100 PRO A C 1
ATOM 770 O O . PRO A 1 100 ? -22.477 13.927 20.892 1.00 74.12 100 PRO A O 1
ATOM 773 N N . THR A 1 101 ? -24.189 14.345 19.524 1.00 66.31 101 THR A N 1
ATOM 774 C CA . THR A 1 101 ? -25.278 14.266 20.496 1.00 66.31 101 THR A CA 1
ATOM 775 C C . THR A 1 101 ? -25.634 12.800 20.703 1.00 66.31 101 THR A C 1
ATOM 777 O O . THR A 1 101 ? -26.793 12.414 20.799 1.00 66.31 101 THR A O 1
ATOM 780 N N . VAL A 1 102 ? -24.614 11.948 20.804 1.00 66.75 102 VAL A N 1
ATOM 781 C CA . VAL A 1 102 ? -24.766 10.590 21.302 1.00 66.75 102 VAL A CA 1
ATOM 782 C C . VAL A 1 102 ? -24.688 10.690 22.818 1.00 66.75 102 VAL A C 1
ATOM 784 O O . VAL A 1 102 ? -23.741 10.254 23.461 1.00 66.75 102 VAL A O 1
ATOM 787 N N . PHE A 1 103 ? -25.711 11.303 23.413 1.00 60.50 103 PHE A N 1
ATOM 788 C CA . PHE A 1 103 ? -26.023 11.013 24.800 1.00 60.50 103 PHE A CA 1
ATOM 789 C C . PHE A 1 103 ? -26.624 9.611 24.809 1.00 60.50 103 PHE A C 1
ATOM 791 O O . PHE A 1 103 ? -27.844 9.446 24.822 1.00 60.50 103 PHE A O 1
ATOM 798 N N . THR A 1 104 ? -25.779 8.579 24.812 1.00 56.09 104 THR A N 1
ATOM 799 C CA . THR A 1 104 ? -26.170 7.306 25.411 1.00 56.09 104 THR A CA 1
ATOM 800 C C . THR A 1 104 ? -26.417 7.604 26.878 1.00 56.09 104 THR A C 1
ATOM 802 O O . THR A 1 104 ? -25.521 7.510 27.713 1.00 56.09 104 THR A O 1
ATOM 805 N N . ARG A 1 105 ? -27.644 8.026 27.196 1.00 55.19 105 ARG A N 1
ATOM 806 C CA . ARG A 1 105 ? -28.183 7.886 28.538 1.00 55.19 105 ARG A CA 1
ATOM 807 C C . ARG A 1 105 ? -28.253 6.385 28.762 1.00 55.19 105 ARG A C 1
ATOM 809 O O . ARG A 1 105 ? -29.274 5.763 28.485 1.00 55.19 105 ARG A O 1
ATOM 816 N N . SER A 1 106 ? -27.146 5.791 29.202 1.00 55.22 106 SER A N 1
ATOM 817 C CA . SER A 1 106 ? -27.222 4.545 29.934 1.00 55.22 106 SER A CA 1
ATOM 818 C C . SER A 1 106 ? -28.041 4.892 31.168 1.00 55.22 106 SER A C 1
ATOM 820 O O . SER A 1 106 ? -27.551 5.425 32.161 1.00 55.22 106 SER A O 1
ATOM 822 N N . ALA A 1 107 ? -29.350 4.680 31.070 1.00 58.38 107 ALA A N 1
ATOM 823 C CA . ALA A 1 107 ? -30.181 4.515 32.237 1.00 58.38 107 ALA A CA 1
ATOM 824 C C . ALA A 1 107 ? -29.705 3.209 32.880 1.00 58.38 107 ALA A C 1
ATOM 826 O O . ALA A 1 107 ? -30.299 2.151 32.694 1.00 58.38 107 ALA A O 1
ATOM 827 N N . LEU A 1 108 ? -28.555 3.278 33.555 1.00 58.47 108 LEU A N 1
ATOM 828 C CA . LEU A 1 108 ? -28.184 2.313 34.564 1.00 58.47 108 LEU A CA 1
ATOM 829 C C . LEU A 1 108 ? -29.307 2.416 35.583 1.00 58.47 108 LEU A C 1
ATOM 831 O O . LEU A 1 108 ? -29.414 3.397 36.320 1.00 58.47 108 LEU A O 1
ATOM 835 N N . ILE A 1 109 ? -30.215 1.447 35.506 1.00 66.56 109 ILE A N 1
ATOM 836 C CA . ILE A 1 109 ? -31.227 1.201 36.519 1.00 66.56 109 ILE A CA 1
ATOM 837 C C . ILE A 1 109 ? -30.483 1.272 37.859 1.00 66.56 109 ILE A C 1
ATOM 839 O O . ILE A 1 109 ? -29.432 0.631 37.970 1.00 66.56 109 ILE A O 1
ATOM 843 N N . PRO A 1 110 ? -30.942 2.086 38.828 1.00 66.88 110 PRO A N 1
ATOM 844 C CA . PRO A 1 110 ? -30.283 2.184 40.120 1.00 66.88 110 PRO A CA 1
ATOM 845 C C . PRO A 1 110 ? -30.118 0.771 40.659 1.00 66.88 110 PRO A C 1
ATOM 847 O O . PRO A 1 110 ? -31.097 0.027 40.757 1.00 66.88 110 PRO A O 1
ATOM 850 N N . THR A 1 111 ? -28.868 0.391 40.915 1.00 67.69 111 THR A N 1
ATOM 851 C CA . THR A 1 111 ? -28.519 -0.910 41.468 1.00 67.69 111 THR A CA 1
ATOM 852 C C . THR A 1 111 ? -29.407 -1.116 42.691 1.00 67.69 111 THR A C 1
ATOM 854 O O . THR A 1 111 ? -29.355 -0.284 43.604 1.00 67.69 111 THR A O 1
ATOM 857 N N . PRO A 1 112 ? -30.285 -2.138 42.698 1.00 72.88 112 PRO A N 1
ATOM 858 C CA . PRO A 1 112 ? -31.144 -2.377 43.844 1.00 72.88 112 PRO A CA 1
ATOM 859 C C . PRO A 1 112 ? -30.251 -2.521 45.082 1.00 72.88 112 PRO A C 1
ATOM 861 O O . PRO A 1 112 ? -29.139 -3.048 44.962 1.00 72.88 112 PRO A O 1
ATOM 864 N N . PRO A 1 113 ? -30.681 -2.007 46.249 1.00 72.88 113 PRO A N 1
ATOM 865 C CA . PRO A 1 113 ? -29.894 -2.115 47.467 1.00 72.88 113 PRO A CA 1
ATOM 866 C C . PRO A 1 113 ? -29.528 -3.582 47.659 1.00 72.88 113 PRO A C 1
ATOM 868 O O . PRO A 1 113 ? -30.410 -4.440 47.639 1.00 72.88 113 PRO A O 1
ATOM 871 N N . VAL A 1 114 ? -28.226 -3.852 47.778 1.00 67.06 114 VAL A N 1
ATOM 872 C CA . VAL A 1 114 ? -27.700 -5.191 48.042 1.00 67.06 114 VAL A CA 1
ATOM 873 C C . VAL A 1 114 ? -28.303 -5.627 49.370 1.00 67.06 114 VAL A C 1
ATOM 875 O O . VAL A 1 114 ? -27.858 -5.203 50.437 1.00 67.06 114 VAL A O 1
ATOM 878 N N . GLN A 1 115 ? -29.378 -6.410 49.298 1.00 67.06 115 GLN A N 1
ATOM 879 C CA . GLN A 1 115 ? -29.855 -7.158 50.441 1.00 67.06 115 GLN A CA 1
ATOM 880 C C . GLN A 1 115 ? -28.713 -8.114 50.769 1.00 67.06 115 GLN A C 1
ATOM 882 O O . GLN A 1 115 ? -28.303 -8.918 49.936 1.00 67.06 115 GLN A O 1
ATOM 887 N N . LEU A 1 116 ? -28.103 -7.913 51.937 1.00 63.88 116 LEU A N 1
ATOM 888 C CA . LEU A 1 116 ? -27.188 -8.878 52.523 1.00 63.88 116 LEU A CA 1
ATOM 889 C C . LEU A 1 116 ? -28.017 -10.132 52.768 1.00 63.88 116 LEU A C 1
ATOM 891 O O . LEU A 1 116 ? -28.684 -10.246 53.797 1.00 63.88 116 LEU A O 1
ATOM 895 N N . ASP A 1 117 ? -28.034 -11.017 51.778 1.00 60.94 117 ASP A N 1
ATOM 896 C CA . ASP A 1 117 ? -28.682 -12.302 51.922 1.00 60.94 117 ASP A CA 1
ATOM 897 C C . ASP A 1 117 ? -28.046 -13.015 53.125 1.00 60.94 117 ASP A C 1
ATOM 899 O O . ASP A 1 117 ? -26.819 -12.963 53.308 1.00 60.94 117 ASP A O 1
ATOM 903 N N . PRO A 1 118 ? -28.859 -13.646 53.990 1.00 70.38 118 PRO A N 1
ATOM 904 C CA . PRO A 1 118 ? -28.337 -14.474 55.064 1.00 70.38 118 PRO A CA 1
ATOM 905 C C . PRO A 1 118 ? -27.376 -15.515 54.472 1.00 70.38 118 PRO A C 1
ATOM 907 O O . PRO A 1 118 ? -27.567 -15.930 53.325 1.00 70.38 118 PRO A O 1
ATOM 910 N N . PRO A 1 119 ? -26.339 -15.938 55.222 1.00 62.06 119 PRO A N 1
ATOM 911 C CA . PRO A 1 119 ? -25.356 -16.895 54.734 1.00 62.06 119 PRO A CA 1
ATOM 912 C C . PRO A 1 119 ? -26.084 -18.074 54.102 1.00 62.06 119 PRO A C 1
ATOM 914 O O . PRO A 1 119 ? -26.906 -18.725 54.748 1.00 62.06 119 PRO A O 1
ATOM 917 N N . PHE A 1 120 ? -25.815 -18.279 52.814 1.00 57.81 120 PHE A N 1
ATOM 918 C CA . PHE A 1 120 ? -26.409 -19.327 52.004 1.00 57.81 120 PHE A CA 1
ATOM 919 C C . PHE A 1 120 ? -25.991 -20.681 52.578 1.00 57.81 120 PHE A C 1
ATOM 921 O O . PHE A 1 120 ? -24.960 -21.250 52.222 1.00 57.81 120 PHE A O 1
ATOM 928 N N . VAL A 1 121 ? -26.785 -21.182 53.521 1.00 59.22 121 VAL A N 1
ATOM 929 C CA . VAL A 1 121 ? -26.780 -22.584 53.910 1.00 59.22 121 VAL A CA 1
ATOM 930 C C . VAL A 1 121 ? -27.378 -23.303 52.716 1.00 59.22 121 VAL A C 1
ATOM 932 O O . VAL A 1 121 ? -28.580 -23.205 52.499 1.00 59.22 121 VAL A O 1
ATOM 935 N N . GLN A 1 122 ? -26.538 -23.948 51.904 1.00 56.53 122 GLN A N 1
ATOM 936 C CA . GLN A 1 122 ? -26.999 -24.838 50.843 1.00 56.53 122 GLN A CA 1
ATOM 937 C C . GLN A 1 122 ? -27.936 -25.873 51.473 1.00 56.53 122 GLN A C 1
ATOM 939 O O . GLN A 1 122 ? -27.456 -26.708 52.244 1.00 56.53 122 GLN A O 1
ATOM 944 N N . PRO A 1 123 ? -29.251 -25.852 51.192 1.00 53.66 123 PRO A N 1
ATOM 945 C CA . PRO A 1 123 ? -30.037 -27.035 51.445 1.00 53.66 123 PRO A CA 1
ATOM 946 C C . PRO A 1 123 ? -29.552 -28.063 50.425 1.00 53.66 123 PRO A C 1
ATOM 948 O O . PRO A 1 123 ? -29.620 -27.827 49.214 1.00 53.66 123 PRO A O 1
ATOM 951 N N . GLU A 1 124 ? -29.016 -29.182 50.907 1.00 56.44 124 GLU A N 1
ATOM 952 C CA . GLU A 1 124 ? -28.872 -30.364 50.069 1.00 56.44 124 GLU A CA 1
ATOM 953 C C . GLU A 1 124 ? -30.202 -30.588 49.345 1.00 56.44 124 GLU A C 1
ATOM 955 O O . GLU A 1 124 ? -31.277 -30.633 49.950 1.00 56.44 124 GLU A O 1
ATOM 960 N N . GLN A 1 125 ? -30.116 -30.611 48.019 1.00 52.19 125 GLN A N 1
ATOM 961 C CA . GLN A 1 125 ? -31.244 -30.709 47.114 1.00 52.19 125 GLN A CA 1
ATOM 962 C C . GLN A 1 125 ? -32.036 -31.992 47.390 1.00 52.19 125 GLN A C 1
ATOM 964 O O . GLN A 1 125 ? -31.688 -33.066 46.906 1.00 52.19 125 GLN A O 1
ATOM 969 N N . ALA A 1 126 ? -33.152 -31.874 48.105 1.00 47.66 126 ALA A N 1
ATOM 970 C CA . ALA A 1 126 ? -34.257 -32.810 47.974 1.00 47.66 126 ALA A CA 1
ATOM 971 C C . ALA A 1 126 ? -35.141 -32.324 46.815 1.00 47.66 126 ALA A C 1
ATOM 973 O O . ALA A 1 126 ? -35.711 -31.234 46.852 1.00 47.66 126 ALA A O 1
ATOM 974 N N . GLY A 1 127 ? -35.168 -33.120 45.748 1.00 52.03 127 GLY A N 1
ATOM 975 C CA . GLY A 1 127 ? -35.710 -32.780 44.439 1.00 52.03 127 GLY A CA 1
ATOM 976 C C . GLY A 1 127 ? -37.158 -32.290 44.419 1.00 52.03 127 GLY A C 1
ATOM 977 O O . GLY A 1 127 ? -38.095 -33.052 44.644 1.00 52.03 127 GLY A O 1
ATOM 978 N N . ALA A 1 128 ? -37.335 -31.048 43.977 1.00 52.41 128 ALA A N 1
ATOM 979 C CA . ALA A 1 128 ? -38.531 -30.626 43.262 1.00 52.41 128 ALA A CA 1
ATOM 980 C C . ALA A 1 128 ? -38.108 -30.308 41.824 1.00 52.41 128 ALA A C 1
ATOM 982 O O . ALA A 1 128 ? -37.521 -29.263 41.545 1.00 52.41 128 ALA A O 1
ATOM 983 N N . GLY A 1 129 ? -38.334 -31.278 40.935 1.00 57.75 129 GLY A N 1
ATOM 984 C CA . GLY A 1 129 ? -37.998 -31.221 39.517 1.00 57.75 129 GLY A CA 1
ATOM 985 C C . GLY A 1 129 ? -38.763 -30.121 38.793 1.00 57.75 129 GLY A C 1
ATOM 986 O O . GLY A 1 129 ? -39.837 -30.349 38.243 1.00 57.75 129 GLY A O 1
ATOM 987 N N . VAL A 1 130 ? -38.193 -28.921 38.773 1.00 59.16 130 VAL A N 1
ATOM 988 C CA . VAL A 1 130 ? -38.548 -27.924 37.771 1.00 59.16 130 VAL A CA 1
ATOM 989 C C . VAL A 1 130 ? -37.710 -28.246 36.545 1.00 59.16 130 VAL A C 1
ATOM 991 O O . VAL A 1 130 ? -36.510 -27.985 36.528 1.00 59.16 130 VAL A O 1
ATOM 994 N N . ASP A 1 131 ? -38.339 -28.876 35.549 1.00 63.56 131 ASP A N 1
ATOM 995 C CA . ASP A 1 131 ? -37.709 -29.176 34.264 1.00 63.56 131 ASP A CA 1
ATOM 996 C C . ASP A 1 131 ? -37.080 -27.889 33.697 1.00 63.56 131 ASP A C 1
ATOM 998 O O . ASP A 1 131 ? -37.820 -26.977 33.304 1.00 63.56 131 ASP A O 1
ATOM 1002 N N . PRO A 1 132 ? -35.742 -27.785 33.587 1.00 59.91 132 PRO A N 1
ATOM 1003 C CA . PRO A 1 132 ? -35.100 -26.597 33.018 1.00 59.91 132 PRO A CA 1
ATOM 1004 C C . PRO A 1 132 ? -35.504 -26.378 31.549 1.00 59.91 132 PRO A C 1
ATOM 1006 O O . PRO A 1 132 ? -35.414 -25.264 31.036 1.00 59.91 132 PRO A O 1
ATOM 1009 N N . ALA A 1 133 ? -36.043 -27.417 30.902 1.00 61.75 133 ALA A N 1
ATOM 1010 C CA . ALA A 1 133 ? -36.624 -27.378 29.565 1.00 61.75 133 ALA A CA 1
ATOM 1011 C C . ALA A 1 133 ? -37.866 -26.473 29.432 1.00 61.75 133 ALA A C 1
ATOM 1013 O O . ALA A 1 133 ? -38.242 -26.135 28.315 1.00 61.75 133 ALA A O 1
ATOM 1014 N N . LYS A 1 134 ? -38.522 -26.082 30.537 1.00 66.31 134 LYS A N 1
ATOM 1015 C CA . LYS A 1 134 ? -39.715 -25.209 30.504 1.00 66.31 134 LYS A CA 1
ATOM 1016 C C . LYS A 1 134 ? -39.406 -23.724 30.693 1.00 66.31 134 LYS A C 1
ATOM 1018 O O . LYS A 1 134 ? -40.265 -22.900 30.400 1.00 66.31 134 LYS A O 1
ATOM 1023 N N . ILE A 1 135 ? -38.219 -23.378 31.193 1.00 71.06 135 ILE A N 1
ATOM 1024 C CA . ILE A 1 135 ? -37.845 -21.984 31.497 1.00 71.06 135 ILE A CA 1
ATOM 1025 C C . ILE A 1 135 ? -37.064 -21.359 30.337 1.00 71.06 135 ILE A C 1
ATOM 1027 O O . ILE A 1 135 ? -37.181 -20.162 30.087 1.00 71.06 135 ILE A O 1
ATOM 1031 N N . PHE A 1 136 ? -36.307 -22.170 29.598 1.00 72.12 136 PHE A N 1
ATOM 1032 C CA . PHE A 1 136 ? -35.508 -21.706 28.472 1.00 72.12 136 PHE A CA 1
ATOM 1033 C C . PHE A 1 136 ? -36.111 -22.196 27.160 1.00 72.12 136 PHE A C 1
ATOM 1035 O O . PHE A 1 136 ? -35.931 -23.348 26.771 1.00 72.12 136 PHE A O 1
ATOM 1042 N N . THR A 1 137 ? -36.820 -21.309 26.464 1.00 77.38 137 THR A N 1
ATOM 1043 C CA . THR A 1 137 ? -37.183 -21.514 25.061 1.00 77.38 137 THR A CA 1
ATOM 1044 C C . THR A 1 137 ? -35.893 -21.439 24.236 1.00 77.38 137 THR A C 1
ATOM 1046 O O . THR A 1 137 ? -35.260 -20.379 24.229 1.00 77.38 137 THR A O 1
ATOM 1049 N N . PRO A 1 138 ? -35.452 -22.519 23.567 1.00 69.00 138 PRO A N 1
ATOM 1050 C CA . PRO A 1 138 ? -34.280 -22.453 22.703 1.00 69.00 138 PRO A CA 1
ATOM 1051 C C . PRO A 1 138 ? -34.562 -21.440 21.589 1.00 69.00 138 PRO A C 1
ATOM 1053 O O . PRO A 1 138 ? -35.525 -21.589 20.839 1.00 69.00 138 PRO A O 1
ATOM 1056 N N . SER A 1 139 ? -33.767 -20.371 21.508 1.00 71.44 139 SER A N 1
ATOM 1057 C CA . SER A 1 139 ? -33.922 -19.389 20.438 1.00 71.44 139 SER A CA 1
ATOM 1058 C C . SER A 1 139 ? -33.535 -20.035 19.113 1.00 71.44 139 SER A C 1
ATOM 1060 O O . SER A 1 139 ? -32.433 -20.567 18.997 1.00 71.44 139 SER A O 1
ATOM 1062 N N . GLU A 1 140 ? -34.391 -19.934 18.099 1.00 76.44 140 GLU A N 1
ATOM 1063 C CA . GLU A 1 140 ? -34.110 -20.460 16.754 1.00 76.44 140 GLU A CA 1
ATOM 1064 C C . GLU A 1 140 ? -32.891 -19.790 16.094 1.00 76.44 140 GLU A C 1
ATOM 1066 O O . GLU A 1 140 ? -32.283 -20.340 15.181 1.00 76.44 140 GLU A O 1
ATOM 1071 N N . THR A 1 141 ? -32.485 -18.620 16.587 1.00 69.94 141 THR A N 1
ATOM 1072 C CA . THR A 1 141 ? -31.299 -17.894 16.132 1.00 69.94 141 THR A CA 1
ATOM 1073 C C . THR A 1 141 ? -30.116 -18.145 17.062 1.00 69.94 141 THR A C 1
ATOM 1075 O O . THR A 1 141 ? -29.662 -17.241 17.766 1.00 69.94 141 THR A O 1
ATOM 1078 N N . VAL A 1 142 ? -29.603 -19.374 17.085 1.00 81.75 142 VAL A N 1
ATOM 1079 C CA . VAL A 1 142 ? -28.266 -19.607 17.641 1.00 81.75 142 VAL A CA 1
ATOM 1080 C C . VAL A 1 142 ? -27.281 -19.065 16.616 1.00 81.75 142 VAL A C 1
ATOM 1082 O O . VAL A 1 142 ? -27.143 -19.622 15.527 1.00 81.75 142 VAL A O 1
ATOM 1085 N N . GLN A 1 143 ? -26.641 -17.936 16.923 1.00 83.81 143 GLN A N 1
ATOM 1086 C CA . GLN A 1 143 ? -25.527 -17.478 16.102 1.00 83.81 143 GLN A CA 1
ATOM 1087 C C . GLN A 1 143 ? -24.451 -18.568 16.148 1.00 83.81 143 GLN A C 1
ATOM 1089 O O . GLN A 1 143 ? -24.045 -18.954 17.249 1.00 83.81 143 GLN A O 1
ATOM 1094 N N . PRO A 1 144 ? -24.018 -19.102 14.995 1.00 82.69 144 PRO A N 1
ATOM 1095 C CA . PRO A 1 144 ? -22.956 -20.089 14.988 1.00 82.69 144 PRO A CA 1
ATOM 1096 C C . PRO A 1 144 ? -21.693 -19.468 15.604 1.00 82.69 144 PRO A C 1
ATOM 1098 O O . PRO A 1 144 ? -21.445 -18.272 15.393 1.00 82.69 144 PRO A O 1
ATOM 1101 N N . PRO A 1 145 ? -20.887 -20.250 16.342 1.00 81.50 145 PRO A N 1
ATOM 1102 C CA . PRO A 1 145 ? -19.612 -19.789 16.873 1.00 81.50 145 PRO A CA 1
ATOM 1103 C C . PRO A 1 145 ? -18.770 -19.099 15.792 1.00 81.50 145 PRO A C 1
ATOM 1105 O O . PRO A 1 145 ? -18.793 -19.483 14.616 1.00 81.50 145 PRO A O 1
ATOM 1108 N N . ALA A 1 146 ? -18.004 -18.078 16.175 1.00 78.25 146 ALA A N 1
ATOM 1109 C CA . ALA A 1 146 ? -17.209 -17.294 15.228 1.00 78.25 146 ALA A CA 1
ATOM 1110 C C . ALA A 1 146 ? -16.179 -18.165 14.485 1.00 78.25 146 ALA A C 1
ATOM 1112 O O . ALA A 1 146 ? -15.875 -17.918 13.314 1.00 78.25 146 ALA A O 1
ATOM 1113 N N . ALA A 1 147 ? -15.681 -19.219 15.140 1.00 82.62 147 ALA A N 1
ATOM 1114 C CA . ALA A 1 147 ? -14.837 -20.237 14.525 1.00 82.62 147 ALA A CA 1
ATOM 1115 C C . ALA A 1 147 ? -15.487 -20.948 13.316 1.00 82.62 147 ALA A C 1
ATOM 1117 O O . ALA A 1 147 ? -14.770 -21.346 12.392 1.00 82.62 147 ALA A O 1
ATOM 1118 N N . GLU A 1 148 ? -16.814 -21.092 13.282 1.00 84.81 148 GLU A N 1
ATOM 1119 C CA . GLU A 1 148 ? -17.544 -21.761 12.196 1.00 84.81 148 GLU A CA 1
ATOM 1120 C C . GLU A 1 148 ? -17.936 -20.795 11.078 1.00 84.81 148 GLU A C 1
ATOM 1122 O O . GLU A 1 148 ? -17.793 -21.122 9.900 1.00 84.81 148 GLU A O 1
ATOM 1127 N N . SER A 1 149 ? -18.383 -19.590 11.432 1.00 89.19 149 SER A N 1
ATOM 1128 C CA . SER A 1 149 ? -18.913 -18.621 10.466 1.00 89.19 149 SER A CA 1
ATOM 1129 C C . SER A 1 149 ? -17.840 -17.859 9.682 1.00 89.19 149 SER A C 1
ATOM 1131 O O . SER A 1 149 ? -18.101 -17.431 8.557 1.00 89.19 149 SER A O 1
ATOM 1133 N N . HIS A 1 150 ? -16.628 -17.697 10.223 1.00 87.62 150 HIS A N 1
ATOM 1134 C CA . HIS A 1 150 ? -15.589 -16.901 9.571 1.00 87.62 150 HIS A CA 1
ATOM 1135 C C . HIS A 1 150 ? -14.631 -17.726 8.698 1.00 87.62 150 HIS A C 1
ATOM 1137 O O . HIS A 1 150 ? -14.019 -18.716 9.129 1.00 87.62 150 HIS A O 1
ATOM 1143 N N . VAL A 1 151 ? -14.438 -17.245 7.468 1.00 90.25 151 VAL A N 1
ATOM 1144 C CA . VAL A 1 151 ? -13.333 -17.641 6.588 1.00 90.25 151 VAL A CA 1
ATOM 1145 C C . VAL A 1 151 ? -12.136 -16.761 6.924 1.00 90.25 151 VAL A C 1
ATOM 1147 O O . VAL A 1 151 ? -12.194 -15.539 6.796 1.00 90.25 151 VAL A O 1
ATOM 1150 N N . LEU A 1 152 ? -11.061 -17.386 7.397 1.00 91.44 152 LEU A N 1
ATOM 1151 C CA . LEU A 1 152 ? -9.850 -16.676 7.787 1.00 91.44 152 LEU A CA 1
ATOM 1152 C C . LEU A 1 152 ? -9.033 -16.300 6.552 1.00 91.44 152 LEU A C 1
ATOM 1154 O O . LEU A 1 152 ? -8.880 -17.095 5.625 1.00 91.44 152 LEU A O 1
ATOM 1158 N N . VAL A 1 153 ? -8.488 -15.087 6.578 1.00 91.44 153 VAL A N 1
ATOM 1159 C CA . VAL A 1 153 ? -7.501 -14.617 5.602 1.00 91.44 153 VAL A CA 1
ATOM 1160 C C . VAL A 1 153 ? -6.171 -15.339 5.847 1.00 91.44 153 VAL A C 1
ATOM 1162 O O . VAL A 1 153 ? -5.909 -15.817 6.956 1.00 91.44 153 VAL A O 1
ATOM 1165 N N . SER A 1 154 ? -5.340 -15.445 4.810 1.00 90.00 154 SER A N 1
ATOM 1166 C CA . SER A 1 154 ? -4.010 -16.048 4.908 1.00 90.00 154 SER A CA 1
ATOM 1167 C C . SE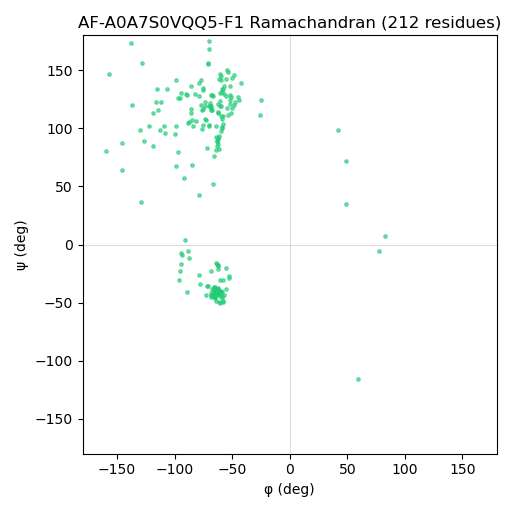R A 1 154 ? -3.194 -15.431 6.047 1.00 90.00 154 SER A C 1
ATOM 1169 O O . SER A 1 154 ? -3.215 -14.214 6.228 1.00 90.00 154 SER A O 1
ATOM 1171 N N . GLY A 1 155 ? -2.506 -16.269 6.823 1.00 87.31 155 GLY A N 1
ATOM 1172 C CA . GLY A 1 155 ? -1.655 -15.825 7.937 1.00 87.31 155 GLY A CA 1
ATOM 1173 C C . GLY A 1 155 ? -2.384 -15.425 9.222 1.00 87.31 155 GLY A C 1
ATOM 1174 O O . GLY A 1 155 ? -1.744 -15.199 10.250 1.00 87.31 155 GLY A O 1
ATOM 1175 N N . VAL A 1 156 ? -3.719 -15.389 9.222 1.00 90.75 156 VAL A N 1
ATOM 1176 C CA . VAL A 1 156 ? -4.506 -15.074 10.420 1.00 90.75 156 VAL A CA 1
ATOM 1177 C C . VAL A 1 156 ? -4.818 -16.352 11.192 1.00 90.75 156 VAL A C 1
ATOM 1179 O O . VAL A 1 156 ? -5.345 -17.314 10.639 1.00 90.75 156 VAL A O 1
ATOM 1182 N N . THR A 1 157 ? -4.537 -16.359 12.495 1.00 91.25 157 THR A N 1
ATOM 1183 C CA . THR A 1 157 ? -4.944 -17.443 13.403 1.00 91.25 157 THR A CA 1
ATOM 1184 C C . THR A 1 157 ? -5.987 -16.918 14.379 1.00 91.25 157 THR A C 1
ATOM 1186 O O . THR A 1 157 ? -5.732 -15.957 15.103 1.00 91.25 157 THR A O 1
ATOM 1189 N N . LEU A 1 158 ? -7.161 -17.547 14.406 1.00 89.88 158 LEU A N 1
ATOM 1190 C CA . LEU A 1 158 ? -8.244 -17.220 15.327 1.00 89.88 158 LEU A CA 1
ATOM 1191 C C . LEU A 1 158 ? -8.201 -18.176 16.520 1.00 89.88 158 LEU A C 1
ATOM 1193 O O . LEU A 1 158 ? -8.193 -19.394 16.347 1.00 89.88 158 LEU A O 1
ATOM 1197 N N . LYS A 1 159 ? -8.159 -17.618 17.733 1.00 92.56 159 LYS A N 1
ATOM 1198 C CA . LYS A 1 159 ? -8.183 -18.368 18.991 1.00 92.56 159 LYS A CA 1
ATOM 1199 C C . LYS A 1 159 ? -9.420 -17.972 19.789 1.00 92.56 159 LYS A C 1
ATOM 1201 O O . LYS A 1 159 ? -9.512 -16.839 20.251 1.00 92.56 159 LYS A O 1
ATOM 1206 N N . GLU A 1 160 ? -10.345 -18.908 19.956 1.00 89.50 160 GLU A N 1
ATOM 1207 C CA . GLU A 1 160 ? -11.592 -18.742 20.702 1.00 89.50 160 GLU A CA 1
ATOM 1208 C C . GLU A 1 160 ? -11.638 -19.793 21.820 1.00 89.50 160 GLU A C 1
ATOM 1210 O O . GLU A 1 160 ? -11.852 -20.982 21.584 1.00 89.50 160 GLU A O 1
ATOM 1215 N N . GLY A 1 161 ? -11.351 -19.369 23.055 1.00 89.69 161 GLY A N 1
ATOM 1216 C CA . GLY A 1 161 ? -11.247 -20.275 24.201 1.00 89.69 161 GLY A CA 1
ATOM 1217 C C . GLY A 1 161 ? -10.168 -21.348 24.002 1.00 89.69 161 GLY A C 1
ATOM 1218 O O . GLY A 1 161 ? -8.975 -21.041 23.925 1.00 89.69 161 GLY A O 1
ATOM 1219 N N . THR A 1 162 ? -10.596 -22.611 23.938 1.00 91.00 162 THR A N 1
ATOM 1220 C CA . THR A 1 162 ? -9.743 -23.785 23.683 1.00 91.00 162 THR A CA 1
ATOM 1221 C C . THR A 1 162 ? -9.551 -24.089 22.197 1.00 91.00 162 THR A C 1
ATOM 1223 O O . THR A 1 162 ? -8.691 -24.898 21.854 1.00 91.00 162 THR A O 1
ATOM 1226 N N . VAL A 1 163 ? -10.322 -23.455 21.311 1.00 86.94 163 VAL A N 1
ATOM 1227 C CA . VAL A 1 163 ? -10.305 -23.733 19.875 1.00 86.94 163 VAL A CA 1
ATOM 1228 C C . VAL A 1 163 ? -9.370 -22.755 19.171 1.00 86.94 163 VAL A C 1
ATOM 1230 O O . VAL A 1 163 ? -9.503 -21.538 19.282 1.00 86.94 163 VAL A O 1
ATOM 1233 N N . THR A 1 164 ? -8.422 -23.296 18.410 1.00 92.00 164 THR A N 1
ATOM 1234 C CA . THR A 1 164 ? -7.540 -22.536 17.515 1.00 92.00 164 THR A CA 1
ATOM 1235 C C . THR A 1 164 ? -7.791 -22.956 16.077 1.00 92.00 164 THR A C 1
ATOM 1237 O O . THR A 1 164 ? -7.637 -24.127 15.740 1.00 92.00 164 THR A O 1
ATOM 1240 N N . LYS A 1 165 ? -8.139 -21.992 15.225 1.00 92.56 165 LYS A N 1
ATOM 1241 C CA . LYS A 1 165 ? -8.309 -22.164 13.782 1.00 92.56 165 LYS A CA 1
ATOM 1242 C C . LYS A 1 165 ? -7.239 -21.338 13.075 1.00 92.56 165 LYS A C 1
ATOM 1244 O O . LYS A 1 165 ? -7.218 -20.115 13.200 1.00 92.56 165 LYS A O 1
ATOM 1249 N N . ALA A 1 166 ? -6.335 -22.001 12.363 1.00 93.31 166 ALA A N 1
ATOM 1250 C CA . ALA A 1 166 ? -5.362 -21.332 11.508 1.00 93.31 166 ALA A CA 1
ATOM 1251 C C . ALA A 1 166 ? -5.982 -21.076 10.130 1.00 93.31 166 ALA A C 1
ATOM 1253 O O . ALA A 1 166 ? -6.677 -21.938 9.587 1.00 93.31 166 ALA A O 1
ATOM 1254 N N . GLY A 1 167 ? -5.761 -19.883 9.584 1.00 92.06 167 GLY A N 1
ATOM 1255 C CA . GLY A 1 167 ? -6.084 -19.574 8.199 1.00 92.06 167 GLY A CA 1
ATOM 1256 C C . GLY A 1 167 ? -5.157 -20.296 7.217 1.00 92.06 167 GLY A C 1
ATOM 1257 O O . GLY A 1 167 ? -4.209 -20.971 7.630 1.00 92.06 167 GLY A O 1
ATOM 1258 N N . PRO A 1 168 ? -5.422 -20.163 5.908 1.00 93.94 168 PRO A N 1
ATOM 1259 C CA . PRO A 1 168 ? -4.537 -20.684 4.874 1.00 93.94 168 PRO A CA 1
ATOM 1260 C C . PRO A 1 168 ? -3.095 -20.173 5.041 1.00 93.94 168 PRO A C 1
ATOM 1262 O O . PRO A 1 168 ? -2.893 -19.061 5.551 1.00 93.94 168 PRO A O 1
ATOM 1265 N N . PRO A 1 169 ? -2.086 -20.953 4.614 1.00 88.50 169 PRO A N 1
ATOM 1266 C CA . PRO A 1 169 ? -0.706 -20.487 4.616 1.00 88.50 169 PRO A CA 1
ATOM 1267 C C . PRO A 1 169 ? -0.571 -19.236 3.741 1.00 88.50 169 PRO A C 1
ATOM 1269 O O . PRO A 1 169 ? -1.216 -19.126 2.699 1.00 88.50 169 PRO A O 1
ATOM 1272 N N . GLU A 1 170 ? 0.254 -18.284 4.177 1.00 86.00 170 GLU A N 1
ATOM 1273 C CA . GLU A 1 170 ? 0.573 -17.109 3.366 1.00 86.00 170 GLU A CA 1
ATOM 1274 C C . GLU A 1 170 ? 1.365 -17.530 2.127 1.00 86.00 170 GLU A C 1
ATOM 1276 O O . GLU A 1 170 ? 2.383 -18.222 2.223 1.00 86.00 170 GLU A O 1
ATOM 1281 N N . GLU A 1 171 ? 0.897 -17.103 0.955 1.00 86.69 171 GLU A N 1
ATOM 1282 C CA . GLU A 1 171 ? 1.674 -17.205 -0.273 1.00 86.69 171 GLU A CA 1
ATOM 1283 C C . GLU A 1 171 ? 2.830 -16.207 -0.197 1.00 86.69 171 GLU A C 1
ATOM 1285 O O . GLU A 1 171 ? 2.629 -14.999 -0.069 1.00 86.69 171 GLU A O 1
ATOM 1290 N N . LYS A 1 172 ? 4.061 -16.720 -0.252 1.00 83.44 172 LYS A N 1
ATOM 1291 C CA . LYS A 1 172 ? 5.258 -15.880 -0.254 1.00 83.44 172 LYS A CA 1
ATOM 1292 C C . LYS A 1 172 ? 5.427 -15.252 -1.630 1.00 83.44 172 LYS A C 1
ATOM 1294 O O . LYS A 1 172 ? 5.665 -15.964 -2.605 1.00 83.44 172 LYS A O 1
ATOM 1299 N N . ASP A 1 173 ? 5.332 -13.930 -1.701 1.00 86.62 173 ASP A N 1
ATOM 1300 C CA . ASP A 1 173 ? 5.644 -13.184 -2.917 1.00 86.62 173 ASP A CA 1
ATOM 1301 C C . ASP A 1 173 ? 7.175 -13.122 -3.093 1.00 86.62 173 ASP A C 1
ATOM 1303 O O . ASP A 1 173 ? 7.861 -12.530 -2.259 1.00 86.62 173 ASP A O 1
ATOM 1307 N N . PRO A 1 174 ? 7.753 -13.704 -4.162 1.00 85.75 174 PRO A N 1
ATOM 1308 C CA . PRO A 1 174 ? 9.200 -13.693 -4.372 1.00 85.75 174 PRO A CA 1
ATOM 1309 C C . PRO A 1 174 ? 9.776 -12.285 -4.590 1.00 85.75 174 PRO A C 1
ATOM 1311 O O . PRO A 1 174 ? 10.989 -12.110 -4.495 1.00 85.75 174 PRO A O 1
ATOM 1314 N N . LEU A 1 175 ? 8.942 -11.280 -4.890 1.00 88.62 175 LEU A N 1
ATOM 1315 C CA . LEU A 1 175 ? 9.377 -9.893 -5.074 1.00 88.62 175 LEU A CA 1
ATOM 1316 C C . LEU A 1 175 ? 9.256 -9.042 -3.802 1.00 88.62 175 LEU A C 1
ATOM 1318 O O . LEU A 1 175 ? 9.686 -7.885 -3.811 1.00 88.62 175 LEU A O 1
ATOM 1322 N N . ARG A 1 176 ? 8.660 -9.559 -2.721 1.00 82.50 176 ARG A N 1
ATOM 1323 C CA . ARG A 1 176 ? 8.400 -8.786 -1.500 1.00 82.50 176 ARG A CA 1
ATOM 1324 C C . ARG A 1 176 ? 8.729 -9.609 -0.264 1.00 82.50 176 ARG A C 1
ATOM 1326 O O . ARG A 1 176 ? 8.100 -10.627 -0.021 1.00 82.50 176 ARG A O 1
ATOM 1333 N N . MET A 1 177 ? 9.656 -9.122 0.559 1.00 87.75 177 MET A N 1
ATOM 1334 C CA . MET A 1 177 ? 9.875 -9.683 1.893 1.00 87.75 177 MET A CA 1
ATOM 1335 C C . MET A 1 177 ? 9.172 -8.833 2.947 1.00 87.75 177 MET A C 1
ATOM 1337 O O . MET A 1 177 ? 9.154 -7.600 2.868 1.00 87.75 177 MET A O 1
ATOM 1341 N N . THR A 1 178 ? 8.591 -9.485 3.947 1.00 87.12 178 THR A N 1
ATOM 1342 C CA . THR A 1 178 ? 8.017 -8.775 5.089 1.00 87.12 178 THR A CA 1
ATOM 1343 C C . THR A 1 178 ? 9.124 -8.191 5.964 1.00 87.12 178 THR A C 1
ATOM 1345 O O . THR A 1 178 ? 10.250 -8.687 6.002 1.00 87.12 178 THR A O 1
ATOM 1348 N N . ARG A 1 179 ? 8.805 -7.142 6.731 1.00 86.94 179 ARG A N 1
ATOM 1349 C CA . ARG A 1 179 ? 9.760 -6.536 7.671 1.00 86.94 179 ARG A CA 1
ATOM 1350 C C . ARG A 1 179 ? 10.337 -7.559 8.657 1.00 86.94 179 ARG A C 1
ATOM 1352 O O . ARG A 1 179 ? 11.523 -7.501 8.947 1.00 86.94 179 ARG A O 1
ATOM 1359 N N . ARG A 1 180 ? 9.518 -8.508 9.124 1.00 85.44 180 ARG A N 1
ATOM 1360 C CA . ARG A 1 180 ? 9.972 -9.588 10.012 1.00 85.44 180 ARG A CA 1
ATOM 1361 C C . ARG A 1 180 ? 10.971 -10.506 9.318 1.00 85.44 180 ARG A C 1
ATOM 1363 O O . ARG A 1 180 ? 12.000 -10.808 9.900 1.00 85.44 180 ARG A O 1
ATOM 1370 N N . GLU A 1 181 ? 10.697 -10.915 8.081 1.00 88.50 181 GLU A N 1
ATOM 1371 C CA . GLU A 1 181 ? 11.640 -11.732 7.307 1.00 88.50 181 GLU A CA 1
ATOM 1372 C C . GLU A 1 181 ? 12.960 -10.989 7.077 1.00 88.50 181 GLU A C 1
ATOM 1374 O O . GLU A 1 181 ? 14.026 -11.582 7.229 1.00 88.50 181 GLU A O 1
ATOM 1379 N N . TYR A 1 182 ? 12.905 -9.684 6.788 1.00 91.00 182 TYR A N 1
ATOM 1380 C CA . TYR A 1 182 ? 14.102 -8.851 6.668 1.00 91.00 182 TYR A CA 1
ATOM 1381 C C . TYR A 1 182 ? 14.896 -8.812 7.973 1.00 91.00 182 TYR A C 1
ATOM 1383 O O . TYR A 1 182 ? 16.089 -9.094 7.971 1.00 91.00 182 TYR A O 1
ATOM 1391 N N . GLU A 1 183 ? 14.232 -8.522 9.093 1.00 91.50 183 GLU A N 1
ATOM 1392 C CA . GLU A 1 183 ? 14.858 -8.491 10.417 1.00 91.50 183 GLU A CA 1
ATOM 1393 C C . GLU A 1 183 ? 15.511 -9.840 10.745 1.00 91.50 183 GLU A C 1
ATOM 1395 O O . GLU A 1 183 ? 16.667 -9.860 11.155 1.00 91.50 183 GLU A O 1
ATOM 1400 N N . THR A 1 184 ? 14.844 -10.963 10.455 1.00 90.00 184 THR A N 1
ATOM 1401 C CA . THR A 1 184 ? 15.430 -12.297 10.664 1.00 90.00 184 THR A CA 1
ATOM 1402 C C . THR A 1 184 ? 16.623 -12.579 9.757 1.00 90.00 184 THR A C 1
ATOM 1404 O O . THR A 1 184 ? 17.576 -13.205 10.207 1.00 90.00 184 THR A O 1
ATOM 1407 N N . MET A 1 185 ? 16.609 -12.120 8.499 1.00 86.25 185 MET A N 1
ATOM 1408 C CA . MET A 1 185 ? 17.748 -12.287 7.593 1.00 86.25 185 MET A CA 1
ATOM 1409 C C . MET A 1 185 ? 18.939 -11.447 8.040 1.00 86.25 185 MET A C 1
ATOM 1411 O O . MET A 1 185 ? 20.049 -11.964 8.084 1.00 86.25 185 MET A O 1
ATOM 1415 N N . VAL A 1 186 ? 18.706 -10.193 8.432 1.00 87.75 186 VAL A N 1
ATOM 1416 C CA . VAL A 1 186 ? 19.747 -9.305 8.964 1.00 87.75 186 VAL A CA 1
ATOM 1417 C C . VAL A 1 186 ? 20.309 -9.849 10.275 1.00 87.75 186 VAL A C 1
ATOM 1419 O O . VAL A 1 186 ? 21.518 -9.806 10.488 1.00 87.75 186 VAL A O 1
ATOM 1422 N N . GLU A 1 187 ? 19.465 -10.392 11.151 1.00 89.50 187 GLU A N 1
ATOM 1423 C CA . GLU A 1 187 ? 19.899 -11.013 12.403 1.00 89.50 187 GLU A CA 1
ATOM 1424 C C . GLU A 1 187 ? 20.718 -12.286 12.140 1.00 89.50 187 GLU A C 1
ATOM 1426 O O . GLU A 1 187 ? 21.796 -12.443 12.712 1.00 89.50 187 GLU A O 1
ATOM 1431 N N . MET A 1 188 ? 20.283 -13.150 11.214 1.00 86.56 188 MET A N 1
ATOM 1432 C CA . MET A 1 188 ? 21.057 -14.324 10.787 1.00 86.56 188 MET A CA 1
ATOM 1433 C C . MET A 1 188 ? 22.387 -13.938 10.137 1.00 86.56 188 MET A C 1
ATOM 1435 O O . MET A 1 188 ? 23.406 -14.568 10.415 1.00 86.56 188 MET A O 1
ATOM 1439 N N . GLU A 1 189 ? 22.394 -12.914 9.285 1.00 85.12 189 GLU A N 1
ATOM 1440 C CA . GLU A 1 189 ? 23.597 -12.402 8.631 1.00 85.12 189 GLU A CA 1
ATOM 1441 C C . GLU A 1 189 ? 24.561 -11.802 9.655 1.00 85.12 189 GLU A C 1
ATOM 1443 O O . GLU A 1 189 ? 25.754 -12.070 9.597 1.00 85.12 189 GLU A O 1
ATOM 1448 N N . THR A 1 190 ? 24.051 -11.086 10.657 1.00 81.94 190 THR A N 1
ATOM 1449 C CA . THR A 1 190 ? 24.857 -10.553 11.766 1.00 81.94 190 THR A CA 1
ATOM 1450 C C . THR A 1 190 ? 25.436 -11.675 12.633 1.00 81.94 190 THR A C 1
ATOM 1452 O O . THR A 1 190 ? 26.569 -11.579 13.103 1.00 81.94 190 THR A O 1
ATOM 1455 N N . LEU A 1 191 ? 24.676 -12.755 12.840 1.00 79.94 191 LEU A N 1
ATOM 1456 C CA . LEU A 1 191 ? 25.085 -13.886 13.671 1.00 79.94 191 LEU A CA 1
ATOM 1457 C C . LEU A 1 191 ? 26.080 -14.819 12.958 1.00 79.94 191 LEU A C 1
ATOM 1459 O O . LEU A 1 191 ? 26.966 -15.374 13.606 1.00 79.94 191 LEU A O 1
ATOM 1463 N N . MET A 1 192 ? 25.958 -14.991 11.637 1.00 79.00 192 MET A N 1
ATOM 1464 C CA . MET A 1 192 ? 26.846 -15.849 10.836 1.00 79.00 192 MET A CA 1
ATOM 1465 C C . MET A 1 192 ? 27.999 -15.091 10.162 1.00 79.00 192 MET A C 1
ATOM 1467 O O . MET A 1 192 ? 29.028 -15.692 9.854 1.00 79.00 192 MET A O 1
ATOM 1471 N N . GLY A 1 193 ? 27.858 -13.785 9.949 1.00 62.28 193 GLY A N 1
ATOM 1472 C CA . GLY A 1 193 ? 28.842 -12.899 9.340 1.00 62.28 193 GLY A CA 1
ATOM 1473 C C . GLY A 1 193 ? 29.247 -11.803 10.319 1.00 62.28 193 GLY A C 1
ATOM 1474 O O . GLY A 1 193 ? 28.713 -10.701 10.285 1.00 62.28 193 GLY A O 1
ATOM 1475 N N . GLY A 1 194 ? 30.214 -12.089 11.195 1.00 57.78 194 GLY A N 1
ATOM 1476 C CA . GLY A 1 194 ? 30.746 -11.153 12.197 1.00 57.78 194 GLY A CA 1
ATOM 1477 C C . GLY A 1 194 ? 31.518 -9.949 11.626 1.00 57.78 194 GLY A C 1
ATOM 1478 O O . GLY A 1 194 ? 32.651 -9.700 12.029 1.00 57.78 194 GLY A O 1
ATOM 1479 N N . GLY A 1 195 ? 30.943 -9.195 10.687 1.00 54.59 195 GLY A N 1
ATOM 1480 C CA . GLY A 1 195 ? 31.655 -8.202 9.890 1.00 54.59 195 GLY A CA 1
ATOM 1481 C C . GLY A 1 195 ? 30.838 -6.963 9.534 1.00 54.59 195 GLY A C 1
ATOM 1482 O O . GLY A 1 195 ? 30.311 -6.851 8.440 1.00 54.59 195 GLY A O 1
ATOM 1483 N N . SER A 1 196 ? 30.871 -5.977 10.431 1.00 53.00 196 SER A N 1
ATOM 1484 C CA . SER A 1 196 ? 31.111 -4.565 10.095 1.00 53.00 196 SER A CA 1
ATOM 1485 C C . SER A 1 196 ? 30.301 -3.939 8.940 1.00 53.00 196 SER A C 1
ATOM 1487 O O . SER A 1 196 ? 30.879 -3.492 7.950 1.00 53.00 196 SER A O 1
ATOM 1489 N N . LEU A 1 197 ? 29.005 -3.706 9.145 1.00 55.84 197 LEU A N 1
ATOM 1490 C CA . LEU A 1 197 ? 28.325 -2.547 8.552 1.00 55.84 197 LEU A CA 1
ATOM 1491 C C . LEU A 1 197 ? 28.277 -1.440 9.607 1.00 55.84 197 LEU A C 1
ATOM 1493 O O . LEU A 1 197 ? 27.308 -1.251 10.341 1.00 55.84 197 LEU A O 1
ATOM 1497 N N . ARG A 1 198 ? 29.418 -0.754 9.746 1.00 51.09 198 ARG A N 1
ATOM 1498 C CA . ARG A 1 198 ? 29.517 0.455 10.561 1.00 51.09 198 ARG A CA 1
ATOM 1499 C C . ARG A 1 198 ? 28.532 1.488 10.021 1.00 51.09 198 ARG A C 1
ATOM 1501 O O . ARG A 1 198 ? 28.506 1.756 8.824 1.00 51.09 198 ARG A O 1
ATOM 1508 N N . LYS A 1 199 ? 27.764 2.047 10.958 1.00 53.59 199 LYS A N 1
ATOM 1509 C CA . LYS A 1 199 ? 27.072 3.335 10.895 1.00 53.59 199 LYS A CA 1
ATOM 1510 C C . LYS A 1 199 ? 27.798 4.280 9.933 1.00 53.59 199 LYS A C 1
ATOM 1512 O O . LYS A 1 199 ? 28.919 4.688 10.218 1.00 53.59 199 LYS A O 1
ATOM 1517 N N . ILE A 1 200 ? 27.164 4.575 8.804 1.00 56.00 200 ILE A N 1
ATOM 1518 C CA . ILE A 1 200 ? 27.548 5.715 7.976 1.00 56.00 200 ILE A CA 1
ATOM 1519 C C . ILE A 1 200 ? 27.193 6.955 8.788 1.00 56.00 200 ILE A C 1
ATOM 1521 O O . ILE A 1 200 ? 26.098 7.047 9.346 1.00 56.00 200 ILE A O 1
ATOM 1525 N N . ASP A 1 201 ? 28.187 7.822 8.902 1.00 51.56 201 ASP A N 1
ATOM 1526 C CA . ASP A 1 201 ? 28.276 8.960 9.794 1.00 51.56 201 ASP A CA 1
ATOM 1527 C C . ASP A 1 201 ? 26.998 9.801 9.874 1.00 51.56 201 ASP A C 1
ATOM 1529 O O . ASP A 1 201 ? 26.468 10.324 8.892 1.00 51.56 201 ASP A O 1
ATOM 1533 N N . GLU A 1 202 ? 26.548 9.939 11.115 1.00 59.28 202 GLU A N 1
ATOM 1534 C CA . GLU A 1 202 ? 25.626 10.949 11.598 1.00 59.28 202 GLU A CA 1
ATOM 1535 C C . GLU A 1 202 ? 26.238 12.325 11.302 1.00 59.28 202 GLU A C 1
ATOM 1537 O O . GLU A 1 202 ? 27.219 12.741 11.920 1.00 59.28 202 GLU A O 1
ATOM 1542 N N . ALA A 1 203 ? 25.711 12.991 10.272 1.00 66.88 203 ALA A N 1
ATOM 1543 C CA . ALA A 1 203 ? 26.157 14.315 9.866 1.00 66.88 203 ALA A CA 1
ATOM 1544 C C . ALA A 1 203 ? 26.019 15.296 11.049 1.00 66.88 203 ALA A C 1
ATOM 1546 O O . ALA A 1 203 ? 24.945 15.357 11.655 1.00 66.88 203 ALA A O 1
ATOM 1547 N N . PRO A 1 204 ? 27.068 16.069 11.390 1.00 67.69 204 PRO A N 1
ATOM 1548 C CA . PRO A 1 204 ? 26.990 17.025 12.484 1.00 67.69 204 PRO A CA 1
ATOM 1549 C C . PRO A 1 204 ? 25.914 18.084 12.186 1.00 67.69 204 PRO A C 1
ATOM 1551 O O . PRO A 1 204 ? 25.766 18.498 11.030 1.00 67.69 204 PRO A O 1
ATOM 1554 N N . PRO A 1 205 ? 25.152 18.528 13.203 1.00 71.94 205 PRO A N 1
ATOM 1555 C CA . PRO A 1 205 ? 24.097 19.515 13.016 1.00 71.94 205 PRO A CA 1
ATOM 1556 C C . PRO A 1 205 ? 24.673 20.835 12.473 1.00 71.94 205 PRO A C 1
ATOM 1558 O O . PRO A 1 205 ? 25.804 21.198 12.813 1.00 71.94 205 PRO A O 1
ATOM 1561 N N . PRO A 1 206 ? 23.916 21.572 11.639 1.00 71.50 206 PRO A N 1
ATOM 1562 C CA . PRO A 1 206 ? 24.360 22.856 11.116 1.00 71.50 206 PRO A CA 1
ATOM 1563 C C . PRO A 1 206 ? 24.571 23.842 12.270 1.00 71.50 206 PRO A C 1
ATOM 1565 O O . PRO A 1 206 ? 23.653 24.126 13.036 1.00 71.50 206 PRO A O 1
ATOM 1568 N N . VAL A 1 207 ? 25.798 24.350 12.387 1.00 69.12 207 VAL A N 1
ATOM 1569 C CA . VAL A 1 207 ? 26.166 25.396 13.345 1.00 69.12 207 VAL A CA 1
ATOM 1570 C C . VAL A 1 207 ? 25.495 26.701 12.913 1.00 69.12 207 VAL A C 1
ATOM 1572 O O . VAL A 1 207 ? 25.714 27.186 11.802 1.00 69.12 207 VAL A O 1
ATOM 1575 N N . SER A 1 208 ? 24.650 27.241 13.786 1.00 72.00 208 SER A N 1
ATOM 1576 C CA . SER A 1 208 ? 23.944 28.512 13.618 1.00 72.00 208 SER A CA 1
ATOM 1577 C C . SER A 1 208 ? 24.936 29.683 13.481 1.00 72.00 208 SER A C 1
ATOM 1579 O O . SER A 1 208 ? 25.818 29.811 14.330 1.00 72.00 208 SER A O 1
ATOM 1581 N N . PRO A 1 209 ? 24.810 30.566 12.474 1.00 67.12 209 PRO A N 1
ATOM 1582 C CA . PRO A 1 209 ? 25.718 31.697 12.274 1.00 67.12 209 PRO A CA 1
ATOM 1583 C C . PRO A 1 209 ? 25.236 32.980 12.979 1.00 67.12 209 PRO A C 1
ATOM 1585 O O . PRO A 1 209 ? 25.039 33.990 12.310 1.00 67.12 209 PRO A O 1
ATOM 1588 N N . ASP A 1 210 ? 25.022 32.959 14.300 1.00 63.25 210 ASP A N 1
ATOM 1589 C CA . ASP A 1 210 ? 24.490 34.135 15.024 1.00 63.25 210 ASP A CA 1
ATOM 1590 C C . ASP A 1 210 ? 25.300 34.539 16.266 1.00 63.25 210 ASP A C 1
ATOM 1592 O O . ASP A 1 210 ? 24.757 34.954 17.284 1.00 63.25 210 ASP A O 1
ATOM 1596 N N . GLU A 1 211 ? 26.627 34.415 16.199 1.00 64.69 211 GLU A N 1
ATOM 1597 C CA . GLU A 1 211 ? 27.500 34.927 17.260 1.00 64.69 211 GLU A CA 1
ATOM 1598 C C . GLU A 1 211 ? 28.826 35.444 16.689 1.00 64.69 211 GLU A C 1
ATOM 1600 O O . GLU A 1 211 ? 29.900 34.895 16.920 1.00 64.69 211 GLU A O 1
ATOM 1605 N N . ALA A 1 212 ? 28.752 36.497 15.874 1.00 59.59 212 ALA A N 1
ATOM 1606 C CA . ALA A 1 212 ? 29.919 37.311 15.547 1.00 59.59 212 ALA A CA 1
ATOM 1607 C C . ALA A 1 212 ? 29.505 38.697 15.040 1.00 59.59 212 ALA A C 1
ATOM 1609 O O . ALA A 1 212 ? 29.540 38.953 13.838 1.00 59.59 212 ALA A O 1
ATOM 1610 N N . ALA A 1 213 ? 29.174 39.616 15.948 1.00 60.09 213 ALA A N 1
ATOM 1611 C CA . ALA A 1 213 ? 29.510 41.024 15.744 1.00 60.09 213 ALA A CA 1
ATOM 1612 C C . ALA A 1 213 ? 29.556 41.787 17.087 1.00 60.09 213 ALA A C 1
ATOM 1614 O O . ALA A 1 213 ? 28.820 41.413 17.999 1.00 60.09 213 ALA A O 1
ATOM 1615 N N . PRO A 1 214 ? 30.447 42.791 17.200 1.00 65.31 214 PRO A N 1
ATOM 1616 C CA . PRO A 1 214 ? 30.965 43.358 18.451 1.00 65.31 214 PRO A CA 1
ATOM 1617 C C . PRO A 1 214 ? 30.049 44.359 19.165 1.00 65.31 214 PRO A C 1
ATOM 1619 O O . PRO A 1 214 ? 29.229 45.019 18.486 1.00 65.31 214 PRO A O 1
#

pLDDT: mean 76.01, std 16.19, range [42.5, 95.88]

Secondary structure (DSSP, 8-state):
-------------------------------HHHHHHHHHHHHHHHHHHHHHHHHHHHHHHHHHHHHHHHHHHTT--EEE-TTS-EEE-----GGGSPP----------PPPP---PPP------------GGGT----S--PPPHHHHPPPPTT-EEEETTEEEE-PPPP--TT---HHHHHHHHHHHHHH----------PPPPPP------

Solvent-accessible surface area (backbone atoms only — not comparable to full-atom values): 14757 Å² total; per-residue (Å²): 135,90,7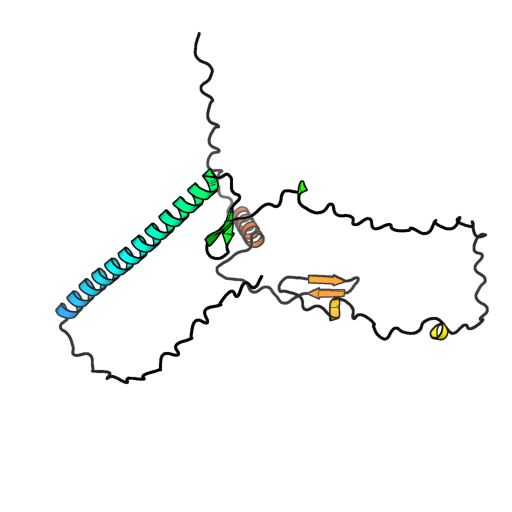9,87,82,83,78,83,84,78,80,83,79,84,78,77,87,78,88,73,89,74,77,91,69,74,83,71,86,66,51,75,69,54,52,52,52,50,52,55,50,50,50,53,53,50,51,55,52,52,51,50,54,51,52,52,52,52,53,50,51,54,52,51,51,51,51,51,52,56,36,54,77,65,74,47,54,67,47,68,47,101,85,68,48,85,41,80,52,82,80,76,59,71,87,77,48,77,75,84,81,73,75,77,73,74,76,69,69,76,77,71,80,81,71,81,69,71,83,83,72,77,72,78,84,75,85,74,87,72,62,67,77,78,78,54,78,83,64,92,77,68,76,70,57,67,85,74,74,56,83,59,55,60,70,40,69,49,75,58,92,92,48,73,50,73,30,51,79,63,83,82,52,93,91,55,79,54,72,66,57,49,50,53,49,53,50,50,45,52,72,74,45,88,66,86,84,71,80,76,78,82,74,77,77,85,80,79,94,82,85,85,83,137

Mean predicted aligned error: 22.11 Å

Foldseek 3Di:
DDDDDDDDDDDDDPDDDDPDDDDPDDPDPDDPVVVVVVVVVVVVVVVVVVVVVVVVVVVVVVVQVVVVVVCVVVVWDWDADPVRDIGTDDDDPPVPPPDPPPPPPPPPPPDPPPPPPDPPPPDPDPDDDPPPPVVDDPDPPPPPPPLPPDQDDAPDWDDDPPDIDHHHHDDDDPVDDDPVRVVVVVVVCVVVPVDDPDDDDDDDDDDDPPPDDD

Radius of gyration: 37.32 Å; Cα contacts (8 Å, |Δi|>4): 67; chains: 1; bounding box: 71×76×104 Å

Organism: NCBI:txid464990

Sequence (214 aa):
GGGASKSPLKKRATKKEDKKEEAASAPAELSPEEKLRALLKAKQDEEAAQARKRKEYQGEVVKMEKLIKQMASRNQNFTFDAKGDVVLVNELPGDKLPTPTVFTRSALIPTPPVQLDPPFVQPEQAGAGVDPAKIFTPSETVQPPAAESHVLVSGVTLKEGTVTKAGPPEEKDPLRMTRREYETMVEMETLMGGGSLRKIDEAPPPVSPDEAAP